Protein AF-A0A2I0EYX1-F1 (afdb_monomer_lite)

Secondary structure (DSSP, 8-state):
------GGGTS-HHHHHH-EEE--TTS--EEE---HHHHHHHHTTT-TT--TTTEEEEEETTTTEEEEEEPPPPS-----------GGG-SBPHHHHHHHHHHHHHHHTTT---EEEEEEETTTTEEEEE---EEE-SS-EEE---HHHHHHHSTTEEEEEEEEE-SSS-SPPPTTHHHH--STT-EEEEEE-TTSSS-EEEEEEEEETTTEEEE--HHHHB--TT-SPPS--GGG-----

Radius of gyration: 21.21 Å; chains: 1; bounding box: 67×41×55 Å

Sequence (241 aa):
MGDSLPVVDFFSPEELAEGLLVKKKDQDPVRQPLTGEMLRARMEKEYPELVKNHTDVVFLKKKNIIVIVMKAKPKGAPNQDRNHFRSSLYPLPFTLLQQFIAIAKEYGKHSLEVHGDIYYMTNTQQYVLDIPSQRVEEYQVEVIETIFDLADRFSDGMKLLEIHSHHTMPPAPSSLDNQSERSPGMCYAIVGHTQKFFPDMTARMFVNEEIGHKSLNLTDLFETPFSELPEYDLHKIEVVK

Foldseek 3Di:
DLDQDDCCVQDPPCCQVFNDFDDDPPDHTDHDHDDQVSSLVSCCVVVVLSDPVQWDWDQPVVVRGIAIDGDQDQQADDFDDFDDADQPCDQDEVVLVVVVLVVLLVQLVVLKKFKWWWWQQPVVRDIDIGRACWDIDNPDIGRPDDVVVVCVVAVRIDTAEIEMEHRQAAFDDDPSNLRRQASANHKYKYFYRSVDPHTHMWIWHQGGPVVRIDTDDSVSHHPDPPPDDPDDDCVPDDDDD

pLDDT: mean 84.91, std 13.45, range [30.39, 98.56]

Structure (mmCIF, N/CA/C/O backbone):
data_AF-A0A2I0EYX1-F1
#
_entry.id   AF-A0A2I0EYX1-F1
#
loop_
_atom_site.group_PDB
_atom_site.id
_atom_site.type_symbol
_atom_site.label_atom_id
_atom_site.label_alt_id
_atom_site.label_comp_id
_atom_site.label_asym_id
_atom_site.label_entity_id
_atom_site.label_seq_id
_atom_site.pdbx_PDB_ins_code
_atom_site.Cartn_x
_atom_site.Cartn_y
_atom_site.Cartn_z
_atom_site.occupancy
_atom_site.B_iso_or_equiv
_atom_site.auth_seq_id
_atom_site.auth_comp_id
_atom_site.auth_asym_id
_atom_site.auth_atom_id
_atom_site.pdbx_PDB_model_num
ATOM 1 N N . MET A 1 1 ? 1.734 -5.588 17.334 1.00 43.59 1 MET A N 1
ATOM 2 C CA . MET A 1 1 ? 1.427 -6.314 16.084 1.00 43.59 1 MET A CA 1
ATOM 3 C C . MET A 1 1 ? 0.019 -5.908 15.630 1.00 43.59 1 MET A C 1
ATOM 5 O O . MET A 1 1 ? -0.520 -4.957 16.180 1.00 43.59 1 MET A O 1
ATOM 9 N N . GLY A 1 2 ? -0.584 -6.568 14.635 1.00 47.66 2 GLY A N 1
ATOM 10 C CA . GLY A 1 2 ? -2.047 -6.555 14.455 1.00 47.66 2 GLY A CA 1
ATOM 11 C C . GLY A 1 2 ? -2.702 -7.448 15.513 1.00 47.66 2 GLY A C 1
ATOM 12 O O . GLY A 1 2 ? -3.106 -8.575 15.225 1.00 47.66 2 GLY A O 1
ATOM 13 N N . ASP A 1 3 ? -2.662 -6.984 16.759 1.00 58.09 3 ASP A N 1
ATOM 14 C CA . ASP A 1 3 ? -3.064 -7.745 17.937 1.00 58.09 3 ASP A CA 1
ATOM 15 C C . ASP A 1 3 ? -4.591 -7.811 18.065 1.00 58.09 3 ASP A C 1
ATOM 17 O O . ASP A 1 3 ? -5.298 -6.835 17.812 1.00 58.09 3 ASP A O 1
ATOM 21 N N . SER A 1 4 ? -5.108 -8.955 18.521 1.00 68.19 4 SER A N 1
ATOM 22 C CA . SER A 1 4 ? -6.510 -9.090 18.932 1.00 68.19 4 SER A CA 1
ATOM 23 C C . SER A 1 4 ? -6.715 -8.396 20.282 1.00 68.19 4 SER A C 1
ATOM 25 O O . SER A 1 4 ? -6.781 -9.051 21.325 1.00 68.19 4 SER A O 1
ATOM 27 N N . LEU A 1 5 ? -6.797 -7.067 20.263 1.00 81.12 5 LEU A N 1
ATOM 28 C CA . LEU A 1 5 ? -6.963 -6.253 21.464 1.00 81.12 5 LEU A CA 1
ATOM 29 C C . LEU A 1 5 ? -8.392 -6.390 22.019 1.00 81.12 5 LEU A C 1
ATOM 31 O O . LEU A 1 5 ? -9.362 -6.148 21.291 1.00 81.12 5 LEU A O 1
ATOM 35 N N . PRO A 1 6 ? -8.568 -6.775 23.295 1.00 85.00 6 PRO A N 1
ATOM 36 C CA . PRO A 1 6 ? -9.883 -6.821 23.906 1.00 85.00 6 PRO A CA 1
ATOM 37 C C . PRO A 1 6 ? -10.429 -5.398 24.084 1.00 85.00 6 PRO A C 1
ATOM 39 O O . PRO A 1 6 ? -9.738 -4.490 24.533 1.00 85.00 6 PRO A O 1
ATOM 42 N N . VAL A 1 7 ? -11.715 -5.195 23.784 1.00 84.19 7 VAL A N 1
ATOM 43 C CA . VAL A 1 7 ? -12.354 -3.860 23.820 1.00 84.19 7 VAL A CA 1
ATOM 44 C C . VAL A 1 7 ? -12.278 -3.200 25.212 1.00 84.19 7 VAL A C 1
ATOM 46 O O . VAL A 1 7 ? -12.344 -1.975 25.310 1.00 84.19 7 VAL A O 1
ATOM 49 N N . VAL A 1 8 ? -12.084 -3.988 26.278 1.00 86.44 8 VAL A N 1
ATOM 50 C CA . VAL A 1 8 ? -11.892 -3.489 27.652 1.00 86.44 8 VAL A CA 1
ATOM 51 C C . VAL A 1 8 ? -10.583 -2.724 27.875 1.00 86.44 8 VAL A C 1
ATOM 53 O O . VAL A 1 8 ? -10.528 -1.908 28.790 1.00 86.44 8 VAL A O 1
ATOM 56 N N . ASP A 1 9 ? -9.569 -2.904 27.023 1.00 88.00 9 ASP A N 1
ATOM 57 C CA . ASP A 1 9 ? -8.350 -2.080 27.061 1.00 88.00 9 ASP A CA 1
ATOM 58 C C . ASP A 1 9 ? -8.664 -0.629 26.658 1.00 88.00 9 ASP A C 1
ATOM 60 O O . ASP A 1 9 ? -8.026 0.318 27.116 1.00 88.00 9 ASP A O 1
ATOM 64 N N . PHE A 1 10 ? -9.711 -0.445 25.843 1.00 87.81 10 PHE A N 1
ATOM 65 C CA . PHE A 1 10 ? -10.159 0.858 25.366 1.00 87.81 10 PHE A CA 1
ATOM 66 C C . PHE A 1 10 ? -11.383 1.409 26.095 1.00 87.81 10 PHE A C 1
ATOM 68 O O . PHE A 1 10 ? -11.610 2.610 25.980 1.00 87.81 10 PHE A O 1
ATOM 75 N N . PHE A 1 11 ? -12.178 0.613 26.820 1.00 89.81 11 PHE A N 1
ATOM 76 C CA . PHE A 1 11 ? -13.398 1.063 27.514 1.00 89.81 11 PHE A CA 1
ATOM 77 C C . PHE A 1 11 ? -13.628 0.331 28.838 1.00 89.81 11 PHE A C 1
ATOM 79 O O . PHE A 1 11 ? -13.497 -0.888 28.905 1.00 89.81 11 PHE A O 1
ATOM 86 N N . SER A 1 12 ? -14.060 1.045 29.881 1.00 89.00 12 SER A N 1
ATOM 87 C CA . SER A 1 12 ? -14.412 0.387 31.145 1.00 89.00 12 SER A CA 1
ATOM 88 C C . SER A 1 12 ? -15.660 -0.505 30.996 1.00 89.00 12 SER A C 1
ATOM 90 O O . SER A 1 12 ? -16.499 -0.264 30.119 1.00 89.00 12 SER A O 1
ATOM 92 N N . PRO A 1 13 ? -15.852 -1.511 31.871 1.00 88.00 13 PRO A N 1
ATOM 93 C CA . PRO A 1 13 ? -17.083 -2.297 31.900 1.00 88.00 13 PRO A CA 1
ATOM 94 C C . PRO A 1 13 ? -18.354 -1.445 32.062 1.00 88.00 13 PRO A C 1
ATOM 96 O O . PRO A 1 13 ? -19.370 -1.765 31.447 1.00 88.00 13 PRO A O 1
ATOM 99 N N . GLU A 1 14 ? -18.313 -0.336 32.817 1.00 86.94 14 GLU A N 1
ATOM 100 C CA . GLU A 1 14 ? -19.457 0.583 32.920 1.00 86.94 14 GLU A CA 1
ATOM 101 C C . GLU A 1 14 ? -19.682 1.383 31.627 1.00 86.94 14 GLU A C 1
ATOM 103 O O . GLU A 1 14 ? -20.826 1.617 31.242 1.00 86.94 14 GLU A O 1
ATOM 108 N N . GLU A 1 15 ? -18.619 1.795 30.926 1.00 88.31 15 GLU A N 1
ATOM 109 C CA . GLU A 1 15 ? -18.735 2.455 29.616 1.00 88.31 15 GLU A CA 1
ATOM 110 C C . GLU A 1 15 ? -19.324 1.512 28.555 1.00 88.31 15 GLU A C 1
ATOM 112 O O . GLU A 1 15 ? -20.100 1.956 27.708 1.00 88.31 15 GLU A O 1
ATOM 117 N N . LEU A 1 16 ? -18.997 0.217 28.622 1.00 85.75 16 LEU A N 1
ATOM 118 C CA . LEU A 1 16 ? -19.535 -0.827 27.743 1.00 85.75 16 LEU A CA 1
ATOM 119 C C . LEU A 1 16 ? -21.003 -1.162 28.044 1.00 85.75 16 LEU A C 1
ATOM 121 O O . LEU A 1 16 ? -21.768 -1.408 27.112 1.00 85.75 16 LEU A O 1
ATOM 125 N N . ALA A 1 17 ? -21.403 -1.162 29.319 1.00 85.50 17 ALA A N 1
ATOM 126 C CA . ALA A 1 17 ? -22.769 -1.476 29.737 1.00 85.50 17 ALA A CA 1
ATOM 127 C C . ALA A 1 17 ? -23.740 -0.288 29.609 1.00 85.50 17 ALA A C 1
ATOM 129 O O . ALA A 1 17 ? -24.880 -0.466 29.183 1.00 85.50 17 ALA A O 1
ATOM 130 N N . GLU A 1 18 ? -23.307 0.921 29.979 1.00 87.19 18 GLU A N 1
ATOM 131 C CA . GLU A 1 18 ? -24.181 2.098 30.101 1.00 87.19 18 GLU A CA 1
ATOM 132 C C . GLU A 1 18 ? -23.920 3.175 29.031 1.00 87.19 18 GLU A C 1
ATOM 134 O O . GLU A 1 18 ? -24.713 4.107 28.879 1.00 87.19 18 GLU A O 1
ATOM 139 N N . GLY A 1 19 ? -22.824 3.069 28.274 1.00 85.25 19 GLY A N 1
ATOM 140 C CA . GLY A 1 19 ? -22.393 4.079 27.309 1.00 85.25 19 GLY A CA 1
ATOM 141 C C . GLY A 1 19 ? -21.514 5.178 27.918 1.00 85.25 19 GLY A C 1
ATOM 142 O O . GLY A 1 19 ? -21.471 5.400 29.134 1.00 85.25 19 GLY A O 1
ATOM 143 N N . LEU A 1 20 ? -20.802 5.898 27.048 1.00 87.31 20 LEU A N 1
ATOM 144 C CA . LEU A 1 20 ? -19.816 6.904 27.438 1.00 87.31 20 LEU A CA 1
ATOM 145 C C . LEU A 1 20 ? -20.480 8.156 28.015 1.00 87.31 20 LEU A C 1
ATOM 147 O O . LEU A 1 20 ? -21.387 8.724 27.408 1.00 87.31 20 LEU A O 1
ATOM 151 N N . LEU A 1 21 ? -19.967 8.649 29.142 1.00 85.69 21 LEU A N 1
ATOM 152 C CA . LEU A 1 21 ? -20.392 9.918 29.724 1.00 85.69 21 LEU A CA 1
ATOM 153 C C . LEU A 1 21 ? -19.784 11.099 28.942 1.00 85.69 21 LEU A C 1
ATOM 155 O O . LEU A 1 21 ? -18.599 11.404 29.077 1.00 85.69 21 LEU A O 1
ATOM 159 N N . VAL A 1 22 ? -20.586 11.784 28.124 1.00 82.75 22 VAL A N 1
ATOM 160 C CA . VAL A 1 22 ? -20.130 12.915 27.301 1.00 82.75 22 VAL A CA 1
ATOM 161 C C . VAL A 1 22 ? -20.559 14.234 27.936 1.00 82.75 22 VAL A C 1
ATOM 163 O O . VAL A 1 22 ? -21.749 14.517 28.084 1.00 82.75 22 VAL A O 1
ATOM 166 N N . LYS A 1 23 ? -19.579 15.076 28.275 1.00 80.94 23 LYS A N 1
ATOM 167 C CA . LYS A 1 23 ? -19.805 16.409 28.843 1.00 80.94 23 LYS A CA 1
ATOM 168 C C . LYS A 1 23 ? -19.726 17.469 27.742 1.00 80.94 23 LYS A C 1
ATOM 170 O O . LYS A 1 23 ? -18.655 17.711 27.188 1.00 80.94 23 LYS A O 1
ATOM 175 N N . LYS A 1 24 ? -20.858 18.092 27.411 1.00 77.50 24 LYS A N 1
ATOM 176 C CA . LYS A 1 24 ? -20.905 19.276 26.536 1.00 77.50 24 LYS A CA 1
ATOM 177 C C . LYS A 1 24 ? -20.699 20.539 27.376 1.00 77.50 24 LYS A C 1
ATOM 179 O O . LYS A 1 24 ? -20.915 20.516 28.587 1.00 77.50 24 LYS A O 1
ATOM 184 N N . LYS A 1 25 ? -20.270 21.641 26.749 1.00 66.12 25 LYS A N 1
ATOM 185 C CA . LYS A 1 25 ? -20.263 22.950 27.422 1.00 66.12 25 LYS A CA 1
ATOM 186 C C . LYS A 1 25 ? -21.683 23.283 27.884 1.00 66.12 25 LYS A C 1
ATOM 188 O O . LYS A 1 25 ? -22.630 23.093 27.124 1.00 66.12 25 LYS A O 1
ATOM 193 N N . ASP A 1 26 ? -21.782 23.746 29.126 1.00 73.19 26 ASP A N 1
ATOM 194 C CA . ASP A 1 26 ? -22.996 24.292 29.740 1.00 73.19 26 ASP A CA 1
ATOM 195 C C . ASP A 1 26 ? -24.203 23.327 29.781 1.00 73.19 26 ASP A C 1
ATOM 197 O O . ASP A 1 26 ? -25.356 23.753 29.803 1.00 73.19 26 ASP A O 1
ATOM 201 N N . GLN A 1 27 ? -23.939 22.013 29.813 1.00 76.56 27 GLN A N 1
ATOM 202 C CA . GLN A 1 27 ? -24.942 20.957 29.999 1.00 76.56 27 GLN A CA 1
ATOM 203 C C . GLN A 1 27 ? -24.438 19.895 30.984 1.00 76.56 27 GLN A C 1
ATOM 205 O O . GLN A 1 27 ? -23.232 19.636 31.074 1.00 76.56 27 GLN A O 1
ATOM 210 N N . ASP A 1 28 ? -25.367 19.250 31.691 1.00 81.31 28 ASP A N 1
ATOM 211 C CA . ASP A 1 28 ? -25.052 18.089 32.522 1.00 81.31 28 ASP A CA 1
ATOM 212 C C . ASP A 1 28 ? -24.484 16.931 31.678 1.00 81.31 28 ASP A C 1
ATOM 214 O O . ASP A 1 28 ? -24.773 16.830 30.480 1.00 81.31 28 ASP A O 1
ATOM 218 N N . PRO A 1 29 ? -23.647 16.049 32.257 1.00 81.69 29 PRO A N 1
ATOM 219 C CA . PRO A 1 29 ? -23.055 14.943 31.514 1.00 81.69 29 PRO A CA 1
ATOM 220 C C . PRO A 1 29 ? -24.129 13.946 31.060 1.00 81.69 29 PRO A C 1
ATOM 222 O O . PRO A 1 29 ? -24.862 13.400 31.881 1.00 81.69 29 PRO A O 1
ATOM 225 N N . VAL A 1 30 ? -24.195 13.665 29.757 1.00 86.56 30 VAL A N 1
ATOM 226 C CA . VAL A 1 30 ? -25.178 12.734 29.180 1.00 86.56 30 VAL A CA 1
ATOM 227 C C . VAL A 1 30 ? -24.467 11.465 28.721 1.00 86.56 30 VAL A C 1
ATOM 229 O O . VAL A 1 30 ? -23.474 11.541 27.994 1.00 86.56 30 VAL A O 1
ATOM 232 N N . ARG A 1 31 ? -24.981 10.292 29.113 1.00 85.50 31 ARG A N 1
ATOM 233 C CA . ARG A 1 31 ? -24.509 9.009 28.575 1.00 85.50 31 ARG A CA 1
ATOM 234 C C . ARG A 1 31 ? -24.923 8.858 27.111 1.00 85.50 31 ARG A C 1
ATOM 236 O O . ARG A 1 31 ? -26.082 9.078 26.764 1.00 85.50 31 ARG A O 1
ATOM 243 N N . GLN A 1 32 ? -23.979 8.482 26.256 1.00 87.56 32 GLN A N 1
ATOM 244 C CA . GLN A 1 32 ? -24.197 8.224 24.833 1.00 87.56 32 GLN A CA 1
ATOM 245 C C . GLN A 1 32 ? -23.787 6.783 24.496 1.00 87.56 32 GLN A C 1
ATOM 247 O O . GLN A 1 32 ? -22.756 6.328 24.998 1.00 87.56 32 GLN A O 1
ATOM 252 N N . PRO A 1 33 ? -24.543 6.062 23.645 1.00 87.19 33 PRO A N 1
ATOM 253 C CA . PRO A 1 33 ? -24.139 4.740 23.174 1.00 87.19 33 PRO A CA 1
ATOM 254 C C . PRO A 1 33 ? -22.742 4.769 22.552 1.00 87.19 33 PRO A C 1
ATOM 256 O O . PRO A 1 33 ? -22.385 5.730 21.868 1.00 87.19 33 PRO A O 1
ATOM 259 N N . LEU A 1 34 ? -21.959 3.710 22.764 1.00 86.81 34 LEU A N 1
ATOM 260 C CA . LEU A 1 34 ? -20.657 3.579 22.117 1.00 86.81 34 LEU A CA 1
ATOM 261 C C . LEU A 1 34 ? -20.819 3.462 20.596 1.00 86.81 34 LEU A C 1
ATOM 263 O O . LEU A 1 34 ? -21.708 2.776 20.093 1.00 86.81 34 LEU A O 1
ATOM 267 N N . THR A 1 35 ? -19.930 4.128 19.863 1.00 88.00 35 THR A N 1
ATOM 268 C CA . THR A 1 35 ? -19.880 4.108 18.396 1.00 88.00 35 THR A CA 1
ATOM 269 C C . THR A 1 35 ? -18.474 3.754 17.921 1.00 88.00 35 THR A C 1
ATOM 271 O O . THR A 1 35 ? -17.500 3.955 18.648 1.00 88.00 35 THR A O 1
ATOM 274 N N . GLY A 1 36 ? -18.350 3.267 16.682 1.00 86.00 36 GLY A N 1
ATOM 275 C CA . GLY A 1 36 ? -17.047 2.931 16.098 1.00 86.00 36 GLY A CA 1
ATOM 276 C C . GLY A 1 36 ? -16.066 4.111 16.089 1.00 86.00 36 GLY A C 1
ATOM 277 O O . GLY A 1 36 ? -14.900 3.940 16.424 1.00 86.00 36 GLY A O 1
ATOM 278 N N . GLU A 1 37 ? -16.551 5.329 15.832 1.00 87.12 37 GLU A N 1
ATOM 279 C CA . GLU A 1 37 ? -15.739 6.554 15.886 1.00 87.12 37 GLU A CA 1
ATOM 280 C C . GLU A 1 37 ? -15.157 6.822 17.285 1.00 87.12 37 GLU A C 1
ATOM 282 O O . GLU A 1 37 ? -14.042 7.324 17.402 1.00 87.12 37 GLU A O 1
ATOM 287 N N . MET A 1 38 ? -15.877 6.467 18.355 1.00 89.38 38 MET A N 1
ATOM 288 C CA . MET A 1 38 ? -15.394 6.639 19.731 1.00 89.38 38 MET A CA 1
ATOM 289 C C . MET A 1 38 ? -14.289 5.633 20.072 1.00 89.38 38 MET A C 1
ATOM 291 O O . MET A 1 38 ? -13.364 5.989 20.798 1.00 89.38 38 MET A O 1
ATOM 295 N N . LEU A 1 39 ? -14.361 4.407 19.536 1.00 89.25 39 LEU A N 1
ATOM 296 C CA . LEU A 1 39 ? -13.277 3.425 19.635 1.00 89.25 39 LEU A CA 1
ATOM 297 C C . LEU A 1 39 ? -12.056 3.901 18.840 1.00 89.25 39 LEU A C 1
ATOM 299 O O . LEU A 1 39 ? -10.976 4.030 19.410 1.00 89.25 39 LEU A O 1
ATOM 303 N N . ARG A 1 40 ? -12.243 4.253 17.561 1.00 89.81 40 ARG A N 1
ATOM 304 C CA . ARG A 1 40 ? -11.183 4.763 16.679 1.00 89.81 40 ARG A CA 1
ATOM 305 C C . ARG A 1 40 ? -10.443 5.951 17.305 1.00 89.81 40 ARG A C 1
ATOM 307 O O . ARG A 1 40 ? -9.222 5.937 17.365 1.00 89.81 40 ARG A O 1
ATOM 314 N N . ALA A 1 41 ? -11.167 6.930 17.853 1.00 87.69 41 ALA A N 1
ATOM 315 C CA . ALA A 1 41 ? -10.582 8.100 18.515 1.00 87.69 41 ALA A CA 1
ATOM 316 C C . ALA A 1 41 ? -9.863 7.792 19.849 1.00 87.69 41 ALA A C 1
ATOM 318 O O . ALA A 1 41 ? -9.072 8.611 20.322 1.00 87.69 41 ALA A O 1
ATOM 319 N N . ARG A 1 42 ? -10.125 6.640 20.489 1.00 88.50 42 ARG A N 1
ATOM 320 C CA . ARG A 1 42 ? -9.288 6.143 21.597 1.00 88.50 42 ARG A CA 1
ATOM 321 C C . ARG A 1 42 ? -8.029 5.464 21.058 1.00 88.50 42 ARG A C 1
ATOM 323 O O . ARG A 1 42 ? -6.945 5.813 21.514 1.00 88.50 42 ARG A O 1
ATOM 330 N N . MET A 1 43 ? -8.169 4.591 20.058 1.00 86.62 43 MET A N 1
ATOM 331 C CA . MET A 1 43 ? -7.050 3.874 19.433 1.00 86.62 43 MET A CA 1
ATOM 332 C C . MET A 1 43 ? -6.039 4.812 18.756 1.00 86.62 43 MET A C 1
ATOM 334 O O . MET A 1 43 ? -4.844 4.584 18.881 1.00 86.62 43 MET A O 1
ATOM 338 N N . GLU A 1 44 ? -6.480 5.904 18.122 1.00 84.38 44 GLU A N 1
ATOM 339 C CA . GLU A 1 44 ? -5.640 6.909 17.434 1.00 84.38 44 GLU A CA 1
ATOM 340 C C . GLU A 1 44 ? -4.503 7.486 18.306 1.00 84.38 44 GLU A C 1
ATOM 342 O O . GLU A 1 44 ? -3.479 7.923 17.789 1.00 84.38 44 GLU A O 1
ATOM 347 N N . LYS A 1 45 ? -4.639 7.443 19.639 1.00 80.94 45 LYS A N 1
ATOM 348 C CA . LYS A 1 45 ? -3.592 7.872 20.585 1.00 80.94 45 LYS A CA 1
ATOM 349 C C . LYS A 1 45 ? -2.367 6.951 20.610 1.00 80.94 45 LYS A C 1
ATOM 351 O O . LYS A 1 45 ? -1.274 7.410 20.928 1.00 80.94 45 LYS A O 1
ATOM 356 N N . GLU A 1 46 ? -2.570 5.669 20.321 1.00 78.75 46 GLU A N 1
ATOM 357 C CA . GLU A 1 46 ? -1.556 4.604 20.335 1.00 78.75 46 GLU A CA 1
ATOM 358 C C . GLU A 1 46 ? -1.232 4.103 18.916 1.00 78.75 46 GLU A C 1
ATOM 360 O O . GLU A 1 46 ? -0.116 3.657 18.651 1.00 78.75 46 GLU A O 1
ATOM 365 N N . TYR A 1 47 ? -2.197 4.239 18.001 1.00 79.94 47 TYR A N 1
ATOM 366 C CA . TYR A 1 47 ? -2.181 3.804 16.603 1.00 79.94 47 TYR A CA 1
ATOM 367 C C . TYR A 1 47 ? -2.514 5.003 15.697 1.00 79.94 47 TYR A C 1
ATOM 369 O O . TYR A 1 47 ? -3.647 5.140 15.226 1.00 79.94 47 TYR A O 1
ATOM 377 N N . PRO A 1 48 ? -1.564 5.927 15.486 1.00 71.50 48 PRO A N 1
ATOM 378 C CA . PRO A 1 48 ? -1.813 7.226 14.856 1.00 71.50 48 PRO A CA 1
ATOM 379 C C . PRO A 1 48 ? -2.126 7.128 13.362 1.00 71.50 48 PRO A C 1
ATOM 381 O O . PRO A 1 48 ? -2.645 8.070 12.774 1.00 71.50 48 PRO A O 1
ATOM 384 N N . GLU A 1 49 ? -1.839 5.982 12.744 1.00 71.12 49 GLU A N 1
ATOM 385 C CA . GLU A 1 49 ? -2.294 5.656 11.397 1.00 71.12 49 GLU A CA 1
ATOM 386 C C . GLU A 1 49 ? -3.832 5.609 11.285 1.00 71.12 49 GLU A C 1
ATOM 388 O O . GLU A 1 49 ? -4.372 5.805 10.197 1.00 71.12 49 GLU A O 1
ATOM 393 N N . LEU A 1 50 ? -4.552 5.417 12.402 1.00 81.31 50 LEU A N 1
ATOM 394 C CA . LEU A 1 50 ? -6.006 5.221 12.451 1.00 81.31 50 LEU A CA 1
ATOM 395 C C . LEU A 1 50 ? -6.822 6.525 12.373 1.00 81.31 50 LEU A C 1
ATOM 397 O O . LEU A 1 50 ? -7.847 6.690 13.049 1.00 81.31 50 LEU A O 1
ATOM 401 N N . VAL A 1 51 ? -6.384 7.467 11.536 1.00 80.38 51 VAL A N 1
ATOM 402 C CA . VAL A 1 51 ? -7.020 8.782 11.384 1.00 80.38 51 VAL A CA 1
ATOM 403 C C . VAL A 1 51 ? -8.452 8.681 10.858 1.00 80.38 51 VAL A C 1
ATOM 405 O O . VAL A 1 51 ? -8.770 7.886 9.966 1.00 80.38 51 VAL A O 1
ATOM 408 N N . LYS A 1 52 ? -9.322 9.554 11.376 1.00 79.81 52 LYS A N 1
ATOM 409 C CA . LYS A 1 52 ? -10.776 9.576 11.122 1.00 79.81 52 LYS A CA 1
ATOM 410 C C . LYS A 1 52 ? -11.188 9.435 9.661 1.00 79.81 52 LYS A C 1
ATOM 412 O O . LYS A 1 52 ? -12.151 8.748 9.346 1.00 79.81 52 LYS A O 1
ATOM 417 N N . ASN A 1 53 ? -10.482 10.125 8.773 1.00 77.19 53 ASN A N 1
ATOM 418 C CA . ASN A 1 53 ? -10.864 10.214 7.369 1.00 77.19 53 ASN A CA 1
ATOM 419 C C . ASN A 1 53 ? -10.396 9.011 6.531 1.00 77.19 53 ASN A C 1
ATOM 421 O O . ASN A 1 53 ? -10.861 8.866 5.402 1.00 77.19 53 ASN A O 1
ATOM 425 N N . HIS A 1 54 ? -9.486 8.182 7.052 1.00 75.38 54 HIS A N 1
ATOM 426 C CA . HIS A 1 54 ? -8.892 7.039 6.345 1.00 75.38 54 HIS A CA 1
ATOM 427 C C . HIS A 1 54 ? -9.222 5.699 7.017 1.00 75.38 54 HIS A C 1
ATOM 429 O O . HIS A 1 54 ? -8.819 4.655 6.518 1.00 75.38 54 HIS A O 1
ATOM 435 N N . THR A 1 55 ? -9.979 5.708 8.117 1.00 82.06 55 THR A N 1
ATOM 436 C CA . THR A 1 55 ? -10.215 4.524 8.951 1.00 82.06 55 THR A CA 1
ATOM 437 C C . THR A 1 55 ? -11.695 4.323 9.222 1.00 82.06 55 THR A C 1
ATOM 439 O O . THR A 1 55 ? -12.336 5.179 9.831 1.00 82.06 55 THR A O 1
ATOM 442 N N . ASP A 1 56 ? -12.211 3.156 8.845 1.00 82.94 56 ASP A N 1
ATOM 443 C CA . ASP A 1 56 ? -13.543 2.696 9.232 1.00 82.94 56 ASP A CA 1
ATOM 444 C C . ASP A 1 56 ? -13.476 1.635 10.329 1.00 82.94 56 ASP A C 1
ATOM 446 O O . ASP A 1 56 ? -12.503 0.893 10.468 1.00 82.94 56 ASP A O 1
ATOM 450 N N . VAL A 1 57 ? -14.569 1.538 11.084 1.00 86.38 57 VAL A N 1
ATOM 451 C CA . VAL A 1 57 ? -14.745 0.562 12.159 1.00 86.38 57 VAL A CA 1
ATOM 452 C C . VAL A 1 57 ? -15.949 -0.311 11.833 1.00 86.38 57 VAL A C 1
ATOM 454 O O . VAL A 1 57 ? -17.095 0.136 11.911 1.00 86.38 57 VAL A O 1
ATOM 457 N N . VAL A 1 58 ? -15.692 -1.563 11.460 1.00 86.12 58 VAL A N 1
ATOM 458 C CA . VAL A 1 58 ? -16.709 -2.527 11.026 1.00 86.12 58 VAL A CA 1
ATOM 459 C C . VAL A 1 58 ? -16.973 -3.539 12.134 1.00 86.12 58 VAL A C 1
ATOM 461 O O . VAL A 1 58 ? -16.085 -4.289 12.526 1.00 86.12 58 VAL A O 1
ATOM 464 N N . PHE A 1 59 ? -18.215 -3.619 12.618 1.00 85.88 59 PHE A N 1
ATOM 465 C CA . PHE A 1 59 ? -18.609 -4.667 13.563 1.00 85.88 59 PHE A CA 1
ATOM 466 C C . PHE A 1 59 ? -19.134 -5.906 12.828 1.00 85.88 59 PHE A C 1
ATOM 468 O O . PHE A 1 59 ? -20.286 -5.950 12.379 1.00 85.88 59 PHE A O 1
ATOM 475 N N . LEU A 1 60 ? -18.302 -6.946 12.738 1.00 83.81 60 LEU A N 1
ATOM 476 C CA . LEU A 1 60 ? -18.653 -8.231 12.136 1.00 83.81 60 LEU A CA 1
ATOM 477 C C . LEU A 1 60 ? -19.462 -9.075 13.132 1.00 83.81 60 LEU A C 1
ATOM 479 O O . LEU A 1 60 ? -18.965 -10.042 13.707 1.00 83.81 60 LEU A O 1
ATOM 483 N N . LYS A 1 61 ? -20.746 -8.726 13.307 1.00 82.19 61 LYS A N 1
ATOM 484 C CA . LYS A 1 61 ? -21.691 -9.346 14.266 1.00 82.19 61 LYS A CA 1
ATOM 485 C C . LYS A 1 61 ? -21.624 -10.878 14.344 1.00 82.19 61 LYS A C 1
ATOM 487 O O . LYS A 1 61 ? -21.694 -11.425 15.434 1.00 82.19 61 LYS A O 1
ATOM 492 N N . LYS A 1 62 ? -21.480 -11.568 13.203 1.00 82.31 62 LYS A N 1
ATOM 493 C CA . LYS A 1 62 ? -21.395 -13.044 13.133 1.00 82.31 62 LYS A CA 1
ATOM 494 C C . LYS A 1 62 ? -20.136 -13.616 13.796 1.00 82.31 62 LYS A C 1
ATOM 496 O O . LYS A 1 62 ? -20.191 -14.711 14.338 1.00 82.31 62 LYS A O 1
ATOM 501 N N . LYS A 1 63 ? -19.020 -12.886 13.716 1.00 80.50 63 LYS A N 1
ATOM 502 C CA . LYS A 1 63 ? -17.718 -13.226 14.310 1.00 80.50 63 LYS A CA 1
ATOM 503 C C . LYS A 1 63 ? -17.556 -12.625 15.722 1.00 80.50 63 LYS A C 1
ATOM 505 O O . LYS A 1 63 ? -16.640 -13.004 16.435 1.00 80.50 63 LYS A O 1
ATOM 510 N N . ASN A 1 64 ? -18.443 -11.705 16.125 1.00 84.75 64 ASN A N 1
ATOM 511 C CA . ASN A 1 64 ? -18.369 -10.901 17.354 1.00 84.75 64 ASN A CA 1
ATOM 512 C C . ASN A 1 64 ? -17.039 -10.131 17.518 1.00 84.75 64 ASN A C 1
ATOM 514 O O . ASN A 1 64 ? -16.550 -9.945 18.629 1.00 84.75 64 ASN A O 1
ATOM 518 N N . ILE A 1 65 ? -16.471 -9.666 16.401 1.00 85.25 65 ILE A N 1
ATOM 519 C CA . ILE A 1 65 ? -15.241 -8.864 16.364 1.00 85.25 65 ILE A CA 1
ATOM 520 C C . ILE A 1 65 ? -15.504 -7.494 15.746 1.00 85.25 65 ILE A C 1
ATOM 522 O O . ILE A 1 65 ? -16.378 -7.335 14.887 1.00 85.25 65 ILE A O 1
ATOM 526 N N . ILE A 1 66 ? -14.721 -6.511 16.177 1.00 84.56 66 ILE A N 1
ATOM 527 C CA . ILE A 1 66 ? -14.643 -5.196 15.552 1.00 84.56 66 ILE A CA 1
ATOM 528 C C . ILE A 1 66 ? -13.352 -5.165 14.736 1.00 84.56 66 ILE A C 1
ATOM 530 O O . ILE A 1 66 ? -12.277 -5.368 15.288 1.00 84.56 66 ILE A O 1
ATOM 534 N N . VAL A 1 67 ? -13.471 -4.917 13.435 1.00 84.38 67 VAL A N 1
ATOM 535 C CA . VAL A 1 67 ? -12.342 -4.790 12.510 1.00 84.38 67 VAL A CA 1
ATOM 536 C C . VAL A 1 67 ? -12.113 -3.315 12.219 1.00 84.38 67 VAL A C 1
ATOM 538 O O . VAL A 1 67 ? -13.056 -2.579 11.914 1.00 84.38 67 VAL A O 1
ATOM 541 N N . ILE A 1 68 ? -10.856 -2.893 12.301 1.00 83.19 68 ILE A N 1
ATOM 542 C CA . ILE A 1 68 ? -10.419 -1.563 11.895 1.00 83.19 68 ILE A CA 1
ATOM 543 C C . ILE A 1 68 ? -9.886 -1.661 10.465 1.00 83.19 68 ILE A C 1
ATOM 545 O O . ILE A 1 68 ? -8.882 -2.326 10.227 1.00 83.19 68 ILE A O 1
ATOM 549 N N . VAL A 1 69 ? -10.558 -1.016 9.511 1.00 80.50 69 VAL A N 1
ATOM 550 C CA . VAL A 1 69 ? -10.170 -1.047 8.094 1.00 80.50 69 VAL A CA 1
ATOM 551 C C . VAL A 1 69 ? -9.600 0.304 7.693 1.00 80.50 69 VAL A C 1
ATOM 553 O O . VAL A 1 69 ? -10.323 1.302 7.652 1.00 80.50 69 VAL A O 1
ATOM 556 N N . MET A 1 70 ? -8.313 0.326 7.347 1.00 75.00 70 MET A N 1
ATOM 557 C CA . MET A 1 70 ? -7.711 1.459 6.644 1.00 75.00 70 MET A CA 1
ATOM 558 C C . MET A 1 70 ? -8.151 1.435 5.176 1.00 75.00 70 MET A C 1
ATOM 560 O O . MET A 1 70 ? -7.858 0.493 4.439 1.00 75.00 70 MET A O 1
ATOM 564 N N . LYS A 1 71 ? -8.874 2.475 4.765 1.00 70.81 71 LYS A N 1
ATOM 565 C CA . LYS A 1 71 ? -9.338 2.691 3.395 1.00 70.81 71 LYS A CA 1
ATOM 566 C C . LYS A 1 71 ? -8.232 3.307 2.548 1.00 70.81 71 LYS A C 1
ATOM 568 O O . LYS A 1 71 ? -7.745 4.388 2.883 1.00 70.81 71 LYS A O 1
ATOM 573 N N . ALA A 1 72 ? -7.995 2.725 1.374 1.00 61.75 72 ALA A N 1
ATOM 574 C CA . ALA A 1 72 ? -7.507 3.515 0.251 1.00 61.75 72 ALA A CA 1
ATOM 575 C C . ALA A 1 72 ? -8.548 4.610 -0.040 1.00 61.75 72 ALA A C 1
ATOM 577 O O . ALA A 1 72 ? -9.734 4.329 -0.239 1.00 61.75 72 ALA A O 1
ATOM 578 N N . LYS A 1 73 ? -8.130 5.874 0.006 1.00 62.00 73 LYS A N 1
ATOM 579 C CA . LYS A 1 73 ? -9.013 7.008 -0.289 1.00 62.00 73 LYS A CA 1
ATOM 580 C C . LYS A 1 73 ? -9.022 7.300 -1.793 1.00 62.00 73 LYS A C 1
ATOM 582 O O . LYS A 1 73 ? -7.949 7.280 -2.397 1.00 62.00 73 LYS A O 1
ATOM 587 N N . PRO A 1 74 ? -10.160 7.740 -2.370 1.00 50.72 74 PRO A N 1
ATOM 588 C CA . PRO A 1 74 ? -10.130 8.569 -3.568 1.00 50.72 74 PRO A CA 1
ATOM 589 C C . PRO A 1 74 ? -9.191 9.739 -3.300 1.00 50.72 74 PRO A C 1
ATOM 591 O O . PRO A 1 74 ? -9.282 10.408 -2.264 1.00 50.72 74 PRO A O 1
ATOM 594 N N . LYS A 1 75 ? -8.229 9.915 -4.192 1.00 53.28 75 LYS A N 1
ATOM 595 C CA . LYS A 1 75 ? -7.008 10.639 -3.885 1.00 53.28 75 LYS A CA 1
ATOM 596 C C . LYS A 1 75 ? -7.314 12.155 -3.706 1.00 53.28 75 LYS A C 1
ATOM 598 O O . LYS A 1 75 ? -7.697 12.832 -4.652 1.00 53.28 75 LYS A O 1
ATOM 603 N N . GLY A 1 76 ? -7.294 12.670 -2.458 1.00 37.72 76 GLY A N 1
ATOM 604 C CA . GLY A 1 76 ? -7.930 13.957 -2.075 1.00 37.72 76 GLY A CA 1
ATOM 605 C C . GLY A 1 76 ? -7.872 14.343 -0.569 1.00 37.72 76 GLY A C 1
ATOM 606 O O . GLY A 1 76 ? -8.069 13.502 0.311 1.00 37.72 76 GLY A O 1
ATOM 607 N N . ALA A 1 77 ? -7.635 15.632 -0.266 1.00 37.91 77 ALA A N 1
ATOM 608 C CA . ALA A 1 77 ? -7.295 16.188 1.068 1.00 37.91 77 ALA A CA 1
ATOM 609 C C . ALA A 1 77 ? -8.507 16.422 2.022 1.00 37.91 77 ALA A C 1
ATOM 611 O O . ALA A 1 77 ? -9.644 16.375 1.544 1.00 37.91 77 ALA A O 1
ATOM 612 N N . PRO A 1 78 ? -8.355 16.756 3.336 1.00 40.44 78 PRO A N 1
ATOM 613 C CA . PRO A 1 78 ? -7.181 16.786 4.246 1.00 40.44 78 PRO A CA 1
ATOM 614 C C . PRO A 1 78 ? -7.472 15.971 5.571 1.00 40.44 78 PRO A C 1
ATOM 616 O O . PRO A 1 78 ? -8.326 15.078 5.522 1.00 40.44 78 PRO A O 1
ATOM 619 N N . ASN A 1 79 ? -6.907 16.144 6.792 1.00 30.39 79 ASN A N 1
ATOM 620 C CA . ASN A 1 79 ? -5.924 17.055 7.438 1.00 30.39 79 ASN A CA 1
ATOM 621 C C . ASN A 1 79 ? -5.415 16.442 8.783 1.00 30.39 79 ASN A C 1
ATOM 623 O O . ASN A 1 79 ? -6.288 16.053 9.551 1.00 30.39 79 ASN A O 1
ATOM 627 N N . GLN A 1 80 ? -4.104 16.509 9.106 1.00 35.81 80 GLN A N 1
ATOM 628 C CA . GLN A 1 80 ? -3.421 16.308 10.434 1.00 35.81 80 GLN A CA 1
ATOM 629 C C . GLN A 1 80 ? -3.719 14.979 11.210 1.00 35.81 80 GLN A C 1
ATOM 631 O O . GLN A 1 80 ? -4.851 14.527 11.259 1.00 35.81 80 GLN A O 1
ATOM 636 N N . ASP A 1 81 ? -2.780 14.268 11.860 1.00 32.06 81 ASP A N 1
ATOM 637 C CA . ASP A 1 81 ? -1.503 14.656 12.494 1.00 32.06 81 ASP A CA 1
ATOM 638 C C . ASP A 1 81 ? -0.488 13.462 12.620 1.00 32.06 81 ASP A C 1
ATOM 640 O O . ASP A 1 81 ? -0.789 12.342 12.231 1.00 32.06 81 ASP A O 1
ATOM 644 N N . ARG A 1 82 ? 0.726 13.716 13.142 1.00 35.22 82 ARG A N 1
ATOM 645 C CA . ARG A 1 82 ? 1.944 12.852 13.357 1.00 35.22 82 ARG A CA 1
ATOM 646 C C . ARG A 1 82 ? 1.808 11.312 13.528 1.00 35.22 82 ARG A C 1
ATOM 648 O O . ARG A 1 82 ? 1.072 10.908 14.422 1.00 35.22 82 ARG A O 1
ATOM 655 N N . ASN A 1 83 ? 2.708 10.498 12.902 1.00 43.16 83 ASN A N 1
ATOM 656 C CA . ASN A 1 83 ? 3.680 9.572 13.592 1.00 43.16 83 ASN A CA 1
ATOM 657 C C . ASN A 1 83 ? 4.567 8.611 12.717 1.00 43.16 83 ASN A C 1
ATOM 659 O O . ASN A 1 83 ? 4.785 8.842 11.531 1.00 43.16 83 ASN A O 1
ATOM 663 N N . HIS A 1 84 ? 5.201 7.619 13.379 1.00 45.81 84 HIS A N 1
ATOM 664 C CA . HIS A 1 84 ? 6.442 6.876 13.074 1.00 45.81 84 HIS A CA 1
ATOM 665 C C . HIS A 1 84 ? 6.364 5.635 12.141 1.00 45.81 84 HIS A C 1
ATOM 667 O O . HIS A 1 84 ? 5.362 4.932 12.080 1.00 45.81 84 HIS A O 1
ATOM 673 N N . PHE A 1 85 ? 7.511 5.291 11.531 1.00 49.47 85 PHE A N 1
ATOM 674 C CA . PHE A 1 85 ? 7.758 4.105 10.683 1.00 49.47 85 PHE A CA 1
ATOM 675 C C . PHE A 1 85 ? 7.964 2.803 11.494 1.00 49.47 85 PHE A C 1
ATOM 677 O O . PHE A 1 85 ? 8.826 2.750 12.376 1.00 49.47 85 PHE A O 1
ATOM 684 N N . ARG A 1 86 ? 7.231 1.724 11.173 1.00 62.41 86 ARG A N 1
ATOM 685 C CA . ARG A 1 86 ? 7.299 0.418 11.875 1.00 62.41 86 ARG A CA 1
ATOM 686 C C . ARG A 1 86 ? 8.370 -0.529 11.312 1.00 62.41 86 ARG A C 1
ATOM 688 O O . ARG A 1 86 ? 8.058 -1.522 10.666 1.00 62.41 86 ARG A O 1
ATOM 695 N N . SER A 1 87 ? 9.636 -0.255 11.624 1.00 63.56 87 SER A N 1
ATOM 696 C CA . SER A 1 87 ? 10.811 -0.950 11.061 1.00 63.56 87 SER A CA 1
ATOM 697 C C . SER A 1 87 ? 10.874 -2.485 11.205 1.00 63.56 87 SER A C 1
ATOM 699 O O . SER A 1 87 ? 11.698 -3.090 10.532 1.00 63.56 87 SER A O 1
ATOM 701 N N . SER A 1 88 ? 10.091 -3.133 12.075 1.00 79.62 88 SER A N 1
ATOM 702 C CA . SER A 1 88 ? 10.200 -4.584 12.335 1.00 79.62 88 SER A CA 1
ATOM 703 C C . SER A 1 88 ? 9.390 -5.479 11.387 1.00 79.62 88 SER A C 1
ATOM 705 O O . SER A 1 88 ? 9.477 -6.697 11.499 1.00 79.62 88 SER A O 1
ATOM 707 N N . LEU A 1 89 ? 8.572 -4.895 10.507 1.00 86.00 89 LEU A N 1
ATOM 708 C CA . LEU A 1 89 ? 7.804 -5.601 9.463 1.00 86.00 89 LEU A CA 1
ATOM 709 C C . LEU A 1 89 ? 8.303 -5.244 8.054 1.00 86.00 89 LEU A C 1
ATOM 711 O O . LEU A 1 89 ? 7.594 -5.408 7.064 1.00 86.00 89 LEU A O 1
ATOM 715 N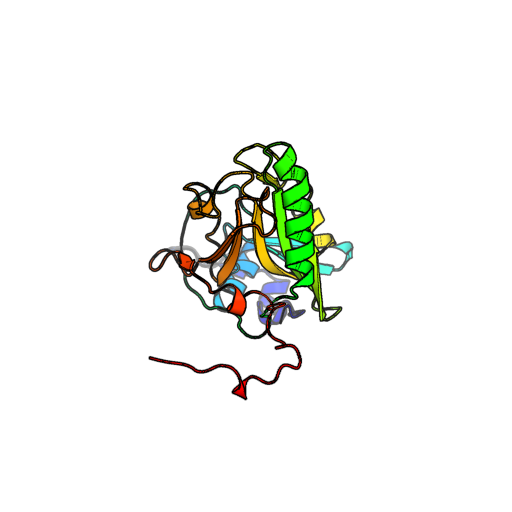 N . TYR A 1 90 ? 9.524 -4.717 8.005 1.00 87.50 90 TYR A N 1
ATOM 716 C CA . TYR A 1 90 ? 10.258 -4.364 6.807 1.00 87.50 90 TYR A CA 1
ATOM 717 C C . TYR A 1 90 ? 11.654 -5.003 6.877 1.00 87.50 90 TYR A C 1
ATOM 719 O O . TYR A 1 90 ? 12.183 -5.171 7.981 1.00 87.50 90 TYR A O 1
ATOM 727 N N . PRO A 1 91 ? 12.271 -5.339 5.733 1.00 92.81 91 PRO A N 1
ATOM 728 C CA . PRO A 1 91 ? 11.736 -5.193 4.377 1.00 92.81 91 PRO A CA 1
ATOM 729 C C . PRO A 1 91 ? 10.586 -6.169 4.051 1.00 92.81 91 PRO A C 1
ATOM 731 O O . PRO A 1 91 ? 10.473 -7.239 4.643 1.00 92.81 91 PRO A O 1
ATOM 734 N N . LEU A 1 92 ? 9.728 -5.792 3.098 1.00 95.31 92 LEU A N 1
ATOM 735 C CA . LEU A 1 92 ? 8.685 -6.654 2.534 1.00 95.31 92 LEU A CA 1
ATOM 736 C C . LEU A 1 92 ? 9.287 -7.672 1.547 1.00 95.31 92 LEU A C 1
ATOM 738 O O . LEU A 1 92 ? 10.208 -7.307 0.806 1.00 95.31 92 LEU A O 1
ATOM 742 N N . PRO A 1 93 ? 8.730 -8.894 1.436 1.00 95.94 93 PRO A N 1
ATOM 743 C CA . PRO A 1 93 ? 9.228 -9.898 0.503 1.00 95.94 93 PRO A CA 1
ATOM 744 C C . PRO A 1 93 ? 9.277 -9.420 -0.952 1.00 95.94 93 PRO A C 1
ATOM 746 O O . PRO A 1 93 ? 8.273 -8.939 -1.490 1.00 95.94 93 PRO A O 1
ATOM 749 N N . PHE A 1 94 ? 10.419 -9.610 -1.626 1.00 95.50 94 PHE A N 1
ATOM 750 C CA . PHE A 1 94 ? 10.602 -9.160 -3.019 1.00 95.50 94 PHE A CA 1
ATOM 751 C C . PHE A 1 94 ? 9.572 -9.779 -3.980 1.00 95.50 94 PHE A C 1
ATOM 753 O O . PHE A 1 94 ? 9.147 -9.157 -4.955 1.00 95.50 94 PHE A O 1
ATOM 760 N N . THR A 1 95 ? 9.122 -10.998 -3.683 1.00 96.69 95 THR A N 1
ATOM 761 C CA . THR A 1 95 ? 8.125 -11.732 -4.472 1.00 96.69 95 THR A CA 1
ATOM 762 C C . THR A 1 95 ? 6.797 -10.984 -4.613 1.00 96.69 95 THR A C 1
ATOM 764 O O . THR A 1 95 ? 6.168 -11.085 -5.665 1.00 96.69 95 THR A O 1
ATOM 767 N N . LEU A 1 96 ? 6.391 -10.185 -3.619 1.00 98.06 96 LEU A N 1
ATOM 768 C CA . LEU A 1 96 ? 5.173 -9.368 -3.690 1.00 98.06 96 LEU A CA 1
ATOM 769 C C . LEU A 1 96 ? 5.346 -8.185 -4.648 1.00 98.06 96 LEU A C 1
ATOM 771 O O . LEU A 1 96 ? 4.466 -7.914 -5.464 1.00 98.06 96 LEU A O 1
ATOM 775 N N . LEU A 1 97 ? 6.509 -7.527 -4.614 1.00 97.31 97 LEU A N 1
ATOM 776 C CA . LEU A 1 97 ? 6.848 -6.479 -5.577 1.00 97.31 97 LEU A CA 1
ATOM 777 C C . LEU A 1 97 ? 6.912 -7.042 -7.002 1.00 97.31 97 LEU A C 1
ATOM 779 O O . LEU A 1 97 ? 6.369 -6.443 -7.927 1.00 97.31 97 LEU A O 1
ATOM 783 N N . GLN A 1 98 ? 7.514 -8.220 -7.181 1.00 97.00 98 GLN A N 1
ATOM 784 C CA . GLN A 1 98 ? 7.555 -8.916 -8.468 1.00 97.00 98 GLN A CA 1
ATOM 785 C C . GLN A 1 98 ? 6.146 -9.248 -8.990 1.00 97.00 98 GLN A C 1
ATOM 787 O O . GLN A 1 98 ? 5.876 -9.042 -10.175 1.00 97.00 98 GLN A O 1
ATOM 792 N N . GLN A 1 99 ? 5.246 -9.738 -8.128 1.00 98.38 99 GLN A N 1
ATOM 793 C CA . GLN A 1 99 ? 3.848 -10.008 -8.480 1.00 98.38 99 GLN A CA 1
ATOM 794 C C . GLN A 1 99 ? 3.121 -8.728 -8.905 1.00 98.38 99 GLN A C 1
ATOM 796 O O . GLN A 1 99 ? 2.523 -8.702 -9.981 1.00 98.38 99 GLN A O 1
ATOM 801 N N . PHE A 1 100 ? 3.229 -7.649 -8.123 1.00 98.56 100 PHE A N 1
ATOM 802 C CA . PHE A 1 100 ? 2.612 -6.371 -8.475 1.00 98.56 100 PHE A CA 1
ATOM 803 C C . PHE A 1 100 ? 3.164 -5.811 -9.795 1.00 98.56 100 PHE A C 1
ATOM 805 O O . PHE A 1 100 ? 2.391 -5.426 -10.670 1.00 98.56 100 PHE A O 1
ATOM 812 N N . ILE A 1 101 ? 4.487 -5.841 -9.996 1.00 98.25 101 ILE A N 1
ATOM 813 C CA . ILE A 1 101 ? 5.128 -5.421 -11.251 1.00 98.25 101 ILE A CA 1
ATOM 814 C C . ILE A 1 101 ? 4.602 -6.226 -12.447 1.00 98.25 101 ILE A C 1
ATOM 816 O O . ILE A 1 101 ? 4.389 -5.649 -13.512 1.00 98.25 101 ILE A O 1
ATOM 820 N N . ALA A 1 102 ? 4.380 -7.536 -12.305 1.00 98.25 102 ALA A N 1
ATOM 821 C CA . ALA A 1 102 ? 3.836 -8.354 -13.388 1.00 98.25 102 ALA A CA 1
ATOM 822 C C . ALA A 1 102 ? 2.415 -7.915 -13.790 1.00 98.25 102 ALA A C 1
ATOM 824 O O . ALA A 1 102 ? 2.119 -7.827 -14.981 1.00 98.25 102 ALA A O 1
ATOM 825 N N . ILE A 1 103 ? 1.567 -7.571 -12.814 1.00 98.25 103 ILE A N 1
ATOM 826 C CA . ILE A 1 103 ? 0.209 -7.057 -13.051 1.00 98.25 103 ILE A CA 1
ATOM 827 C C . ILE A 1 103 ? 0.271 -5.657 -13.676 1.00 98.25 103 ILE A C 1
ATOM 829 O O . ILE A 1 103 ? -0.322 -5.430 -14.729 1.00 98.25 103 ILE A O 1
ATOM 833 N N . ALA A 1 104 ? 1.058 -4.747 -13.097 1.00 98.00 104 ALA A N 1
ATOM 834 C CA . ALA A 1 104 ? 1.280 -3.398 -13.618 1.00 98.00 104 ALA A CA 1
ATOM 835 C C . ALA A 1 104 ? 1.781 -3.400 -15.072 1.00 98.00 104 ALA A C 1
ATOM 837 O O . ALA A 1 104 ? 1.364 -2.574 -15.881 1.00 98.00 104 ALA A O 1
ATOM 838 N N . LYS A 1 105 ? 2.634 -4.364 -15.437 1.00 97.94 105 LYS A N 1
ATOM 839 C CA . LYS A 1 105 ? 3.083 -4.572 -16.819 1.00 97.94 105 LYS A CA 1
ATOM 840 C C . LYS A 1 105 ? 1.980 -5.027 -17.763 1.00 97.94 105 LYS A C 1
ATOM 842 O O . LYS A 1 105 ? 2.001 -4.624 -18.922 1.00 97.94 105 LYS A O 1
ATOM 847 N N . GLU A 1 106 ? 1.044 -5.858 -17.314 1.00 97.81 106 GLU A N 1
ATOM 848 C CA . GLU A 1 106 ? -0.060 -6.311 -18.164 1.00 97.81 106 GLU A CA 1
ATOM 849 C C . GLU A 1 106 ? -1.009 -5.155 -18.495 1.00 97.81 106 GLU A C 1
ATOM 851 O O . GLU A 1 106 ? -1.275 -4.891 -19.665 1.00 97.81 106 GLU A O 1
ATOM 856 N N . TYR A 1 107 ? -1.442 -4.404 -17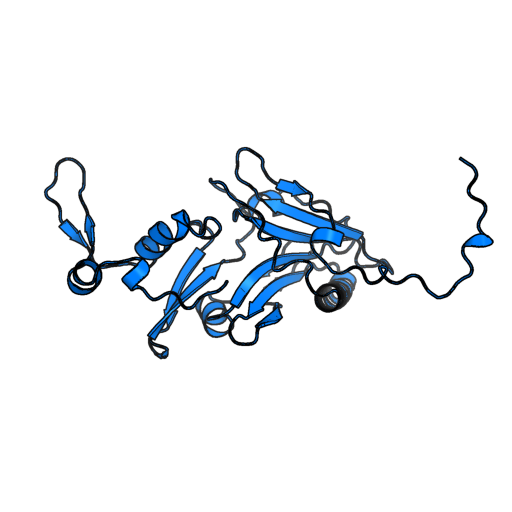.480 1.00 97.50 107 TYR A N 1
ATOM 857 C CA . TYR A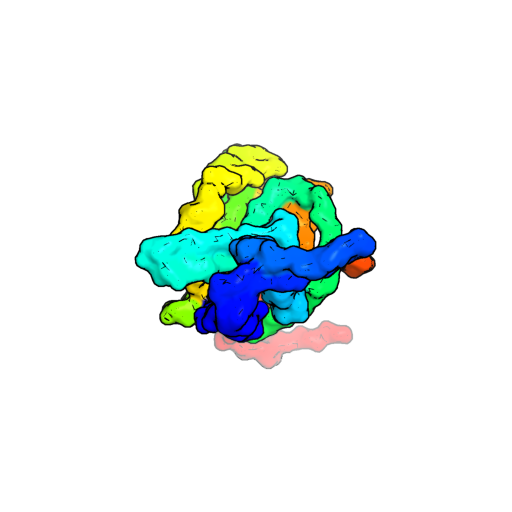 1 107 ? -2.328 -3.250 -17.661 1.00 97.50 107 TYR A CA 1
ATOM 858 C C . TYR A 1 107 ? -1.622 -2.071 -18.351 1.00 97.50 107 TYR A C 1
ATOM 860 O O . TYR A 1 107 ? -2.211 -1.408 -19.207 1.00 97.50 107 TYR A O 1
ATOM 868 N N . GLY A 1 108 ? -0.322 -1.885 -18.101 1.00 96.75 108 GLY A N 1
ATOM 869 C CA . GLY A 1 108 ? 0.505 -0.884 -18.771 1.00 96.75 108 GLY A CA 1
ATOM 870 C C . GLY A 1 108 ? 0.539 -1.017 -20.299 1.00 96.75 108 GLY A C 1
ATOM 871 O O . GLY A 1 108 ? 0.594 0.001 -20.988 1.00 96.75 108 GLY A O 1
ATOM 872 N N . LYS A 1 109 ? 0.411 -2.231 -20.865 1.00 96.50 109 LYS A N 1
ATOM 873 C CA . LYS A 1 109 ? 0.267 -2.455 -22.327 1.00 96.50 109 LYS A CA 1
ATOM 874 C C . LYS A 1 109 ? -0.934 -1.728 -22.937 1.00 96.50 109 LYS A C 1
ATOM 876 O O . LYS A 1 109 ? -0.915 -1.420 -24.126 1.00 96.50 109 LYS A O 1
ATOM 881 N N . HIS A 1 110 ? -1.962 -1.478 -22.132 1.00 96.25 110 HIS A N 1
ATOM 882 C CA . HIS A 1 110 ? -3.206 -0.823 -22.525 1.00 96.25 110 HIS A CA 1
ATOM 883 C C . HIS A 1 110 ? -3.261 0.652 -22.102 1.00 96.25 110 HIS A C 1
ATOM 885 O O . HIS A 1 110 ? -4.314 1.267 -22.235 1.00 96.25 110 HIS A O 1
ATOM 891 N N . SER A 1 111 ? -2.147 1.212 -21.610 1.00 95.62 111 SER A N 1
ATOM 892 C CA . SER A 1 111 ? -2.100 2.524 -20.949 1.00 95.62 111 SER A CA 1
ATOM 893 C C . SER A 1 111 ? -3.125 2.627 -19.816 1.00 95.62 111 SER A C 1
ATOM 895 O O . SER A 1 111 ? -3.925 3.551 -19.784 1.00 95.62 111 SER A O 1
ATOM 897 N N . LEU A 1 112 ? -3.127 1.648 -18.909 1.00 95.94 112 LEU A N 1
ATOM 898 C CA . LEU A 1 112 ? -3.969 1.645 -17.712 1.00 95.94 112 LEU A CA 1
ATOM 899 C C . LEU A 1 112 ? -3.103 1.571 -16.456 1.00 95.94 112 LEU A C 1
ATOM 901 O O . LEU A 1 112 ? -2.066 0.900 -16.444 1.00 95.94 112 LEU A O 1
ATOM 905 N N . GLU A 1 113 ? -3.555 2.237 -15.400 1.00 95.69 113 GLU A N 1
ATOM 906 C CA . GLU A 1 113 ? -2.971 2.146 -14.062 1.00 95.69 113 GLU A CA 1
ATOM 907 C C . GLU A 1 113 ? -3.659 1.049 -13.236 1.00 95.69 113 GLU A C 1
ATOM 909 O O . GLU A 1 113 ? -4.820 0.724 -13.467 1.00 95.69 113 GLU A O 1
ATOM 914 N N . VAL A 1 114 ? -2.956 0.464 -12.264 1.00 97.69 114 VAL A N 1
ATOM 915 C CA . VAL A 1 114 ? -3.513 -0.495 -11.294 1.00 97.69 114 VAL A CA 1
ATOM 916 C C . VAL A 1 114 ? -3.082 -0.146 -9.878 1.00 97.69 114 VAL A C 1
ATOM 918 O O . VAL A 1 114 ? -2.001 0.406 -9.668 1.00 97.69 114 VAL A O 1
ATOM 921 N N . HIS A 1 115 ? -3.922 -0.509 -8.913 1.00 97.69 115 HIS A N 1
ATOM 922 C CA . HIS A 1 115 ? -3.697 -0.378 -7.476 1.00 97.69 115 HIS A CA 1
ATOM 923 C C . HIS A 1 115 ? -3.588 -1.756 -6.813 1.00 97.69 115 HIS A C 1
ATOM 925 O O . HIS A 1 115 ? -4.275 -2.704 -7.199 1.00 97.69 115 HIS A O 1
ATOM 931 N N . GLY A 1 116 ? -2.752 -1.856 -5.788 1.00 97.56 116 GLY A N 1
ATOM 932 C CA . GLY A 1 116 ? -2.612 -3.017 -4.925 1.00 97.56 116 GLY A CA 1
ATOM 933 C C . GLY A 1 116 ? -2.254 -2.602 -3.503 1.00 97.56 116 GLY A C 1
ATOM 934 O O . GLY A 1 116 ? -1.701 -1.530 -3.264 1.00 97.56 116 GLY A O 1
ATOM 935 N N . ASP A 1 117 ? -2.563 -3.474 -2.555 1.00 96.81 117 ASP A N 1
ATOM 936 C CA . ASP A 1 117 ? -2.353 -3.246 -1.131 1.00 96.81 117 ASP A CA 1
ATOM 937 C C . ASP A 1 117 ? -1.568 -4.415 -0.534 1.00 96.81 117 ASP A C 1
ATOM 939 O O . ASP A 1 117 ? -1.888 -5.573 -0.793 1.00 96.81 117 ASP A O 1
ATOM 943 N N . ILE A 1 118 ? -0.542 -4.142 0.277 1.00 97.06 118 ILE A N 1
ATOM 944 C CA . ILE A 1 118 ? 0.188 -5.195 0.996 1.00 97.06 118 ILE A CA 1
ATOM 945 C C . ILE A 1 118 ? -0.219 -5.195 2.465 1.00 97.06 118 ILE A C 1
ATOM 947 O O . ILE A 1 118 ? -0.087 -4.191 3.170 1.00 97.06 118 ILE A O 1
ATOM 951 N N . TYR A 1 119 ? -0.676 -6.356 2.927 1.00 94.81 119 TYR A N 1
ATOM 952 C CA . TYR A 1 119 ? -1.081 -6.635 4.299 1.00 94.81 119 TYR A CA 1
ATOM 953 C C . TYR A 1 119 ? -0.114 -7.616 4.964 1.00 94.81 119 TYR A C 1
ATOM 955 O O . TYR A 1 119 ? 0.444 -8.496 4.311 1.00 94.81 119 TYR A O 1
ATOM 963 N N . TYR A 1 120 ? 0.035 -7.507 6.282 1.00 93.06 120 TYR A N 1
ATOM 964 C CA . TYR A 1 120 ? 0.596 -8.552 7.133 1.00 93.06 120 TYR A CA 1
ATOM 965 C C . TYR A 1 120 ? -0.525 -9.203 7.946 1.00 93.06 120 TYR A C 1
ATOM 967 O O . TYR A 1 120 ? -1.156 -8.555 8.784 1.00 93.06 120 TYR A O 1
ATOM 975 N N . MET A 1 121 ? -0.776 -10.481 7.680 1.00 91.38 121 MET A N 1
ATOM 976 C CA . MET A 1 121 ? -1.786 -11.303 8.342 1.00 91.38 121 MET A CA 1
ATOM 977 C C . MET A 1 121 ? -1.223 -11.834 9.656 1.00 91.38 121 MET A C 1
ATOM 979 O O . MET A 1 121 ? -0.267 -12.610 9.649 1.00 91.38 121 MET A O 1
ATOM 983 N N . THR A 1 122 ? -1.784 -11.439 10.799 1.00 83.75 122 THR A N 1
ATOM 984 C CA . THR A 1 122 ? -1.199 -11.810 12.101 1.00 83.75 122 THR A CA 1
ATOM 985 C C . THR A 1 122 ? -1.516 -13.230 12.536 1.00 83.75 122 THR A C 1
ATOM 987 O O . THR A 1 122 ? -0.711 -13.848 13.230 1.00 83.75 122 THR A O 1
ATOM 990 N N . ASN A 1 123 ? -2.645 -13.769 12.079 1.00 85.38 123 ASN A N 1
ATOM 991 C CA . ASN A 1 123 ? -3.068 -15.143 12.332 1.00 85.38 123 ASN A CA 1
ATOM 992 C C . ASN A 1 123 ? -2.156 -16.194 11.659 1.00 85.38 123 ASN A C 1
ATOM 994 O O . ASN A 1 123 ? -1.902 -17.241 12.251 1.00 85.38 123 ASN A O 1
ATOM 998 N N . THR A 1 124 ? -1.629 -15.914 10.462 1.00 90.31 124 THR A N 1
ATOM 999 C CA . THR A 1 124 ? -0.703 -16.792 9.718 1.00 90.31 124 THR A CA 1
ATOM 1000 C C . THR A 1 124 ? 0.749 -16.315 9.730 1.00 90.31 124 THR A C 1
ATOM 1002 O O . THR A 1 124 ? 1.628 -17.065 9.313 1.00 90.31 124 THR A O 1
ATOM 1005 N N . GLN A 1 125 ? 1.010 -15.092 10.205 1.00 90.19 125 GLN A N 1
ATOM 1006 C CA . GLN A 1 125 ? 2.308 -14.404 10.164 1.00 90.19 125 GLN A CA 1
ATOM 1007 C C . GLN A 1 125 ? 2.872 -14.218 8.742 1.00 90.19 125 GLN A C 1
ATOM 1009 O O . GLN A 1 125 ? 4.086 -14.232 8.537 1.00 90.19 125 GLN A O 1
ATOM 1014 N N . GLN A 1 126 ? 1.993 -14.037 7.752 1.00 93.56 126 GLN A N 1
ATOM 1015 C CA . GLN A 1 126 ? 2.348 -13.948 6.332 1.00 93.56 126 GLN A CA 1
ATOM 1016 C C . GLN A 1 126 ? 2.041 -12.575 5.738 1.00 93.56 126 GLN A C 1
ATOM 1018 O O . GLN A 1 126 ? 1.054 -11.930 6.090 1.00 93.56 126 GLN A O 1
ATOM 1023 N N . TYR A 1 127 ? 2.862 -12.161 4.776 1.00 96.12 127 TYR A N 1
ATOM 1024 C CA . TYR A 1 127 ? 2.580 -11.005 3.932 1.00 96.12 127 TYR A CA 1
ATOM 1025 C C . TYR A 1 127 ? 1.704 -11.416 2.740 1.00 96.12 127 TYR A C 1
ATOM 1027 O O . TYR A 1 127 ? 1.932 -12.464 2.134 1.00 96.12 127 TYR A O 1
ATOM 1035 N N . VAL A 1 128 ? 0.725 -10.584 2.391 1.00 96.69 128 VAL A N 1
ATOM 1036 C CA . VAL A 1 128 ? -0.234 -10.814 1.302 1.00 96.69 128 VAL A CA 1
ATOM 1037 C C . VAL A 1 128 ? -0.320 -9.560 0.439 1.00 96.69 128 VAL A C 1
ATOM 1039 O O . VAL A 1 128 ? -0.527 -8.472 0.969 1.00 96.69 128 VAL A O 1
ATOM 1042 N N . LEU A 1 129 ? -0.189 -9.721 -0.879 1.00 97.88 129 LEU A N 1
ATOM 1043 C CA . LEU A 1 129 ? -0.587 -8.714 -1.863 1.00 97.88 129 LEU A CA 1
ATOM 1044 C C . LEU A 1 129 ? -2.068 -8.924 -2.202 1.00 97.88 129 LEU A C 1
ATOM 1046 O O . LEU A 1 129 ? -2.439 -9.985 -2.703 1.00 97.88 129 LEU A O 1
ATOM 1050 N N . ASP A 1 130 ? -2.889 -7.914 -1.946 1.00 96.81 130 ASP A N 1
ATOM 1051 C CA . ASP A 1 130 ? -4.273 -7.824 -2.400 1.00 96.81 130 ASP A CA 1
ATOM 1052 C C . ASP A 1 130 ? -4.364 -6.923 -3.634 1.00 96.81 130 ASP A C 1
ATOM 1054 O O . ASP A 1 130 ? -3.702 -5.887 -3.722 1.00 96.81 130 ASP A O 1
ATOM 1058 N N . ILE A 1 131 ? -5.205 -7.322 -4.582 1.00 96.88 131 ILE A N 1
ATOM 1059 C CA . ILE A 1 131 ? -5.570 -6.522 -5.750 1.00 96.88 131 ILE A CA 1
ATOM 1060 C C . ILE A 1 131 ? -7.088 -6.354 -5.663 1.00 96.88 131 ILE A C 1
ATOM 1062 O O . ILE A 1 131 ? -7.820 -7.228 -6.138 1.00 96.88 131 ILE A O 1
ATOM 1066 N N . PRO A 1 132 ? -7.581 -5.294 -4.999 1.00 95.00 132 PRO A N 1
ATOM 1067 C CA . PRO A 1 132 ? -9.005 -5.145 -4.744 1.00 95.00 132 PRO A CA 1
ATOM 1068 C C . PRO A 1 132 ? -9.756 -4.894 -6.052 1.00 95.00 132 PRO A C 1
ATOM 1070 O O . PRO A 1 132 ? -9.198 -4.361 -7.017 1.00 95.00 132 PRO A O 1
ATOM 1073 N N . SER A 1 133 ? -11.044 -5.237 -6.085 1.00 95.12 133 SER A N 1
ATOM 1074 C CA . SER A 1 133 ? -11.925 -4.906 -7.207 1.00 95.12 133 SER A CA 1
ATOM 1075 C C . SER A 1 133 ? -11.898 -3.396 -7.465 1.00 95.12 133 SER A C 1
ATOM 1077 O O . SER A 1 133 ? -12.207 -2.587 -6.587 1.00 95.12 133 SER A O 1
ATOM 1079 N N . GLN A 1 134 ? -11.516 -3.012 -8.680 1.00 96.50 134 GLN A N 1
ATOM 1080 C CA . GLN A 1 134 ? -11.173 -1.635 -9.029 1.00 96.50 134 GLN A CA 1
ATOM 1081 C C . GLN A 1 134 ? -11.601 -1.296 -10.461 1.00 96.50 134 GLN A C 1
ATOM 1083 O O . GLN A 1 134 ? -11.586 -2.154 -11.345 1.00 96.50 134 GLN A O 1
ATOM 1088 N N . ARG A 1 135 ? -11.972 -0.035 -10.696 1.00 96.19 135 ARG A N 1
ATOM 1089 C CA . ARG A 1 135 ? -12.075 0.554 -12.033 1.00 96.19 135 ARG A CA 1
ATOM 1090 C C . ARG A 1 135 ? -10.743 1.227 -12.349 1.00 96.19 135 ARG A C 1
ATOM 1092 O O . ARG A 1 135 ? -10.266 2.041 -11.563 1.00 96.19 135 ARG A O 1
ATOM 1099 N N . VAL A 1 136 ? -10.171 0.872 -13.493 1.00 95.38 136 VAL A N 1
ATOM 1100 C CA . VAL A 1 136 ? -8.866 1.351 -13.955 1.00 95.38 136 VAL A CA 1
ATOM 1101 C C . VAL A 1 136 ? -9.026 2.232 -15.183 1.00 95.38 136 VAL A C 1
ATOM 1103 O O . VAL A 1 136 ? -9.771 1.892 -16.105 1.00 95.38 136 VAL A O 1
ATOM 1106 N N . GLU A 1 137 ? -8.328 3.359 -15.185 1.00 92.69 137 GLU A N 1
ATOM 1107 C CA . GLU A 1 137 ? -8.275 4.328 -16.276 1.00 92.69 137 GLU A CA 1
ATOM 1108 C C . GLU A 1 137 ? -6.802 4.703 -16.546 1.00 92.69 137 GLU A C 1
ATOM 1110 O O . GLU A 1 137 ? -5.885 4.159 -15.927 1.00 92.69 137 GLU A O 1
ATOM 1115 N N . GLU A 1 138 ? -6.549 5.599 -17.503 1.00 92.75 138 GLU A N 1
ATOM 1116 C CA . GLU A 1 138 ? -5.184 5.944 -17.944 1.00 92.75 138 GLU A CA 1
ATOM 1117 C C . GLU A 1 138 ? -4.370 6.715 -16.889 1.00 92.75 138 GLU A C 1
ATOM 1119 O O . GLU A 1 138 ? -3.150 6.599 -16.851 1.00 92.75 138 GLU A O 1
ATOM 1124 N N . TYR A 1 139 ? -5.045 7.468 -16.013 1.00 90.12 139 TYR A N 1
ATOM 1125 C CA . TYR A 1 139 ? -4.429 8.368 -15.024 1.00 90.12 139 TYR A CA 1
ATOM 1126 C C . TYR A 1 139 ? -5.087 8.283 -13.635 1.00 90.12 139 TYR A C 1
ATOM 1128 O O . TYR A 1 139 ? -4.966 9.206 -12.825 1.00 90.12 139 TYR A O 1
ATOM 1136 N N . GLN A 1 140 ? -5.895 7.245 -13.395 1.00 89.31 140 GLN A N 1
ATOM 1137 C CA . GLN A 1 140 ? -6.645 7.078 -12.153 1.00 89.31 140 GLN A CA 1
ATOM 1138 C C . GLN A 1 140 ? -7.048 5.616 -11.934 1.00 89.31 140 GLN A C 1
ATOM 1140 O O . GLN A 1 140 ? -7.421 4.902 -12.866 1.00 89.31 140 GLN A O 1
ATOM 1145 N N . VAL A 1 141 ? -7.078 5.214 -10.662 1.00 92.00 141 VAL A N 1
ATOM 1146 C CA . VAL A 1 141 ? -7.716 3.981 -10.196 1.00 92.00 141 VAL A CA 1
ATOM 1147 C C . VAL A 1 141 ? -8.762 4.318 -9.129 1.00 92.00 141 VAL A C 1
ATOM 1149 O O . VAL A 1 141 ? -8.511 5.117 -8.227 1.00 92.00 141 VAL A O 1
ATOM 1152 N N . GLU A 1 142 ? -9.943 3.709 -9.223 1.00 92.31 142 GLU A N 1
ATOM 1153 C CA . GLU A 1 142 ? -11.011 3.769 -8.218 1.00 92.31 142 GLU A CA 1
ATOM 1154 C C . GLU A 1 142 ? -11.230 2.364 -7.637 1.00 92.31 142 GLU A C 1
ATOM 1156 O O . GLU A 1 142 ? -11.656 1.459 -8.352 1.00 92.31 142 GLU A O 1
ATOM 1161 N N . VAL A 1 143 ? -10.971 2.164 -6.341 1.00 91.50 143 VAL A N 1
ATOM 1162 C CA . VAL A 1 143 ? -11.349 0.921 -5.644 1.00 91.50 143 VAL A CA 1
ATOM 1163 C C . VAL A 1 143 ? -12.862 0.923 -5.417 1.00 91.50 143 VAL A C 1
ATOM 1165 O O . VAL A 1 143 ? -13.396 1.855 -4.818 1.00 91.50 143 VAL A O 1
ATOM 1168 N N . ILE A 1 144 ? -13.550 -0.119 -5.892 1.00 93.06 144 ILE A N 1
ATOM 1169 C CA . ILE A 1 144 ? -15.022 -0.228 -5.885 1.00 93.06 144 ILE A CA 1
ATOM 1170 C C . ILE A 1 144 ? -15.558 -1.275 -4.892 1.00 93.06 144 ILE A C 1
ATOM 1172 O O . ILE A 1 144 ? -16.757 -1.550 -4.874 1.00 93.06 144 ILE A O 1
ATOM 1176 N N . GLU A 1 145 ? -14.690 -1.865 -4.068 1.00 89.19 145 GLU A N 1
ATOM 1177 C CA . GLU A 1 145 ? -15.090 -2.781 -2.991 1.00 89.19 145 GLU A CA 1
ATOM 1178 C C . GLU A 1 145 ? -15.737 -2.049 -1.817 1.00 89.19 145 GLU A C 1
ATOM 1180 O O . GLU A 1 145 ? -15.410 -0.900 -1.508 1.00 89.19 145 GLU A O 1
ATOM 1185 N N . THR A 1 146 ? -16.646 -2.726 -1.112 1.00 87.56 146 THR A N 1
ATOM 1186 C CA . THR A 1 146 ? -17.182 -2.181 0.134 1.00 87.56 146 THR A CA 1
ATOM 1187 C C . THR A 1 146 ? -16.214 -2.443 1.285 1.00 87.56 146 THR A C 1
ATOM 1189 O O . THR A 1 146 ? -15.456 -3.413 1.303 1.00 87.56 146 THR A O 1
ATOM 1192 N N . ILE A 1 147 ? -16.294 -1.613 2.325 1.00 79.94 147 ILE A N 1
ATOM 1193 C CA . ILE A 1 147 ? -15.505 -1.811 3.548 1.00 79.94 147 ILE A CA 1
ATOM 1194 C C . ILE A 1 147 ? -15.819 -3.160 4.214 1.00 79.94 147 ILE A C 1
ATOM 1196 O O . ILE A 1 147 ? -14.961 -3.722 4.885 1.00 79.94 147 ILE A O 1
ATOM 1200 N N . PHE A 1 148 ? -17.024 -3.706 4.023 1.00 83.56 148 PHE A N 1
ATOM 1201 C CA . PHE A 1 148 ? -17.377 -5.026 4.547 1.00 83.56 148 PHE A CA 1
ATOM 1202 C C . PHE A 1 148 ? -16.627 -6.154 3.831 1.00 83.56 148 PHE A C 1
ATOM 1204 O O . PHE A 1 148 ? -16.234 -7.108 4.498 1.00 83.56 148 PHE A O 1
ATOM 1211 N N . ASP A 1 149 ? -16.378 -6.028 2.524 1.00 86.56 149 ASP A N 1
ATOM 1212 C CA . ASP A 1 149 ? -15.612 -7.015 1.751 1.00 86.56 149 ASP A CA 1
ATOM 1213 C C . ASP A 1 149 ? -14.146 -7.039 2.211 1.00 86.56 149 ASP A C 1
ATOM 1215 O O . ASP A 1 149 ? -13.590 -8.105 2.482 1.00 86.56 149 ASP A O 1
ATOM 1219 N N . LEU A 1 150 ? -13.555 -5.853 2.400 1.00 84.81 150 LEU A N 1
ATOM 1220 C CA . LEU A 1 150 ? -12.208 -5.687 2.958 1.00 84.81 150 LEU A CA 1
ATOM 1221 C C . LEU A 1 150 ? -12.125 -6.185 4.411 1.00 84.81 150 LEU A C 1
ATOM 1223 O O . LEU A 1 150 ? -11.198 -6.913 4.760 1.00 84.81 150 LEU A O 1
ATOM 1227 N N . ALA A 1 151 ? -13.104 -5.844 5.257 1.00 83.69 151 ALA A N 1
ATOM 1228 C CA . ALA A 1 151 ? -13.145 -6.264 6.660 1.00 83.69 151 ALA A CA 1
ATOM 1229 C C . ALA A 1 151 ? -13.278 -7.782 6.828 1.00 83.69 151 ALA A C 1
ATOM 1231 O O . ALA A 1 151 ? -12.737 -8.336 7.783 1.00 83.69 151 ALA A O 1
ATOM 1232 N N . ASP A 1 152 ? -14.022 -8.461 5.948 1.00 85.06 152 ASP A N 1
ATOM 1233 C CA . ASP A 1 152 ? -14.203 -9.911 6.041 1.00 85.06 152 ASP A CA 1
ATOM 1234 C C . ASP A 1 152 ? -12.984 -10.684 5.513 1.00 85.06 152 ASP A C 1
ATOM 1236 O O . ASP A 1 152 ? -12.647 -11.725 6.084 1.00 85.06 152 ASP A O 1
ATOM 1240 N N . ARG A 1 153 ? -12.298 -10.145 4.488 1.00 86.62 153 ARG A N 1
ATOM 1241 C CA . ARG A 1 153 ? -11.063 -10.700 3.900 1.00 86.62 153 ARG A CA 1
ATOM 1242 C C . ARG A 1 153 ? -9.831 -10.476 4.785 1.00 86.62 153 ARG A C 1
ATOM 1244 O O . ARG A 1 153 ? -9.003 -11.375 4.908 1.00 86.62 153 ARG A O 1
ATOM 1251 N N . PHE A 1 154 ? -9.734 -9.311 5.430 1.00 87.12 154 PHE A N 1
ATOM 1252 C CA . PHE A 1 154 ? -8.563 -8.865 6.196 1.00 87.12 154 PHE A CA 1
ATOM 1253 C C . PHE A 1 154 ? -8.878 -8.532 7.662 1.00 87.12 154 PHE A C 1
ATOM 1255 O O . PHE A 1 154 ? -8.281 -7.618 8.225 1.00 87.12 154 PHE A O 1
ATOM 1262 N N . SER A 1 155 ? -9.781 -9.279 8.314 1.00 81.94 155 SER A N 1
ATOM 1263 C CA . SER A 1 155 ? -10.144 -9.031 9.725 1.00 81.94 155 SER A CA 1
ATOM 1264 C C . SER A 1 155 ? -8.950 -9.038 10.683 1.00 81.94 155 SER A C 1
ATOM 1266 O O . SER A 1 155 ? -8.950 -8.307 11.671 1.00 81.94 155 SER A O 1
ATOM 1268 N N . ASP A 1 156 ? -7.936 -9.838 10.346 1.00 83.69 156 ASP A N 1
ATOM 1269 C CA . ASP A 1 156 ? -6.714 -10.064 11.123 1.00 83.69 156 ASP A CA 1
ATOM 1270 C C . ASP A 1 156 ? -5.478 -9.515 10.363 1.00 83.69 156 ASP A C 1
ATOM 1272 O O . ASP A 1 156 ? -4.335 -9.906 10.616 1.00 83.69 156 ASP A O 1
ATOM 1276 N N . GLY A 1 157 ? -5.711 -8.666 9.354 1.00 85.44 157 GLY A N 1
ATOM 1277 C CA . GLY A 1 157 ? -4.700 -8.137 8.442 1.00 85.44 157 GLY A CA 1
ATOM 1278 C C . GLY A 1 157 ? -4.350 -6.686 8.746 1.00 85.44 157 GLY A C 1
ATOM 1279 O O . GLY A 1 157 ? -5.207 -5.806 8.725 1.00 85.44 157 GLY A O 1
ATOM 1280 N N . MET A 1 158 ? -3.068 -6.406 8.967 1.00 86.25 158 MET A N 1
ATOM 1281 C CA . MET A 1 158 ? -2.571 -5.041 9.125 1.00 86.25 158 MET A CA 1
ATOM 1282 C C . MET A 1 158 ? -1.993 -4.536 7.803 1.00 86.25 158 MET A C 1
ATOM 1284 O O . MET A 1 158 ? -1.010 -5.084 7.307 1.00 86.25 158 MET A O 1
ATOM 1288 N N . LYS A 1 159 ? -2.589 -3.484 7.236 1.00 90.56 159 LYS A N 1
ATOM 1289 C CA . LYS A 1 159 ? -2.103 -2.843 6.006 1.00 90.56 159 LYS A CA 1
ATOM 1290 C C . LYS A 1 159 ? -0.736 -2.187 6.245 1.00 90.56 159 LYS A C 1
ATOM 1292 O O . LYS A 1 159 ? -0.561 -1.497 7.248 1.00 90.56 159 LYS A O 1
ATOM 1297 N N . LEU A 1 160 ? 0.216 -2.415 5.341 1.00 91.88 160 LEU A N 1
ATOM 1298 C CA . LEU A 1 160 ? 1.597 -1.918 5.422 1.00 91.88 160 LEU A CA 1
ATOM 1299 C C . LEU A 1 160 ? 1.938 -0.919 4.311 1.00 91.88 160 LEU A C 1
ATOM 1301 O O . LEU A 1 160 ? 2.564 0.107 4.580 1.00 91.88 160 LEU A O 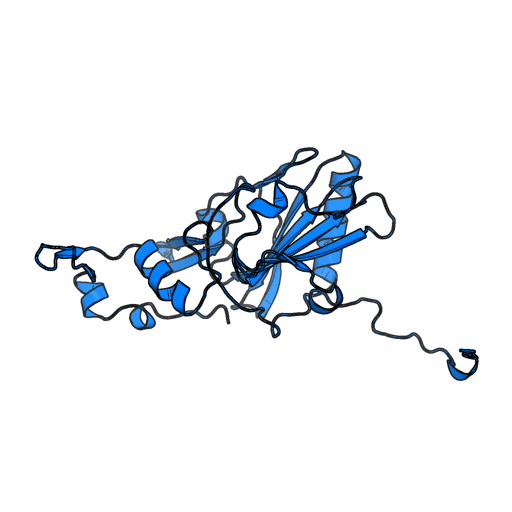1
ATOM 1305 N N . LEU A 1 161 ? 1.527 -1.222 3.078 1.00 94.69 161 LEU A N 1
ATOM 1306 C CA . LEU A 1 161 ? 1.869 -0.456 1.882 1.00 94.69 161 LEU A CA 1
ATOM 1307 C C . LEU A 1 161 ? 0.654 -0.337 0.960 1.00 94.69 161 LEU A C 1
ATOM 1309 O O . LEU A 1 161 ? -0.013 -1.336 0.691 1.00 94.69 161 LEU A O 1
ATOM 1313 N N . GLU A 1 162 ? 0.432 0.859 0.426 1.00 96.44 162 GLU A N 1
ATOM 1314 C CA . GLU A 1 162 ? -0.335 1.073 -0.806 1.00 96.44 162 GLU A CA 1
ATOM 1315 C C . GLU A 1 162 ? 0.639 1.157 -1.987 1.00 96.44 162 GLU A C 1
ATOM 1317 O O . GLU A 1 162 ? 1.662 1.843 -1.904 1.00 96.44 162 GLU A O 1
ATOM 1322 N N . ILE A 1 163 ? 0.360 0.462 -3.086 1.00 97.94 163 ILE A N 1
ATOM 1323 C CA . ILE A 1 163 ? 1.208 0.485 -4.279 1.00 97.94 163 ILE A CA 1
ATOM 1324 C C . ILE A 1 163 ? 0.360 0.638 -5.541 1.00 97.94 163 ILE A C 1
ATOM 1326 O O . ILE A 1 163 ? -0.563 -0.134 -5.780 1.00 97.94 163 ILE A O 1
ATOM 1330 N N . HIS A 1 164 ? 0.680 1.629 -6.373 1.00 97.62 164 HIS A N 1
ATOM 1331 C CA . HIS A 1 164 ? 0.036 1.801 -7.677 1.00 97.62 164 HIS A CA 1
ATOM 1332 C C . HIS A 1 164 ? 1.059 1.902 -8.810 1.00 97.62 164 HIS A C 1
ATOM 1334 O O . HIS A 1 164 ? 2.270 1.990 -8.587 1.00 97.62 164 HIS A O 1
ATOM 1340 N N . SER A 1 165 ? 0.591 1.820 -10.053 1.00 97.94 165 SER A N 1
ATOM 1341 C CA . SER A 1 165 ? 1.451 1.881 -11.235 1.00 97.94 165 SER A CA 1
ATOM 1342 C C . SER A 1 165 ? 1.155 3.090 -12.108 1.00 97.94 165 SER A C 1
ATOM 1344 O O . SER A 1 165 ? -0.004 3.316 -12.427 1.00 97.94 165 SER A O 1
ATOM 1346 N N . HIS A 1 166 ? 2.190 3.745 -12.622 1.00 95.56 166 HIS A N 1
ATOM 1347 C CA . HIS A 1 166 ? 2.085 4.643 -13.767 1.00 95.56 166 HIS A CA 1
ATOM 1348 C C . HIS A 1 166 ? 2.510 3.907 -15.045 1.00 95.56 166 HIS A C 1
ATOM 1350 O O . HIS A 1 166 ? 3.618 3.373 -15.124 1.00 95.56 166 HIS A O 1
ATOM 1356 N N . HIS A 1 167 ? 1.656 3.896 -16.071 1.00 90.81 167 HIS A N 1
ATOM 1357 C CA . HIS A 1 167 ? 1.846 3.096 -17.290 1.00 90.81 167 HIS A CA 1
ATOM 1358 C C . HIS A 1 167 ? 3.157 3.426 -18.047 1.00 90.81 167 HIS A C 1
ATOM 1360 O O . HIS A 1 167 ? 4.147 2.694 -17.944 1.00 90.81 167 HIS A O 1
ATOM 1366 N N . THR A 1 168 ? 3.201 4.526 -18.806 1.00 91.81 168 THR A N 1
ATOM 1367 C CA . THR A 1 168 ? 4.390 4.985 -19.556 1.00 91.81 168 THR A CA 1
ATOM 1368 C C . THR A 1 168 ? 5.096 6.172 -18.905 1.00 91.81 168 THR A C 1
ATOM 1370 O O . THR A 1 168 ? 6.128 6.606 -19.408 1.00 91.81 168 THR A O 1
ATOM 1373 N N . MET A 1 169 ? 4.551 6.708 -17.813 1.00 94.69 169 MET A N 1
ATOM 1374 C CA . MET A 1 169 ? 5.099 7.859 -17.090 1.00 94.69 169 MET A CA 1
ATOM 1375 C C . MET A 1 169 ? 6.124 7.424 -16.023 1.00 94.69 169 MET A C 1
ATOM 1377 O O . MET A 1 169 ? 6.086 6.275 -15.571 1.00 94.69 169 MET A O 1
ATOM 1381 N N . PRO A 1 170 ? 7.022 8.320 -15.568 1.00 96.38 170 PRO A N 1
ATOM 1382 C CA . PRO A 1 170 ? 7.871 8.063 -14.406 1.00 96.38 170 PRO A CA 1
ATOM 1383 C C . PRO A 1 170 ? 7.055 7.828 -13.123 1.00 96.38 170 PRO A C 1
ATOM 1385 O O . PRO A 1 170 ? 5.938 8.335 -13.002 1.00 96.38 170 PRO A O 1
ATOM 1388 N N . PRO A 1 171 ? 7.641 7.170 -12.103 1.00 96.19 171 PRO A N 1
ATOM 1389 C CA . PRO A 1 171 ? 7.052 7.005 -10.770 1.00 96.19 171 PRO A CA 1
ATOM 1390 C C . PRO A 1 171 ? 7.113 8.311 -9.951 1.00 96.19 171 PRO A C 1
ATOM 1392 O O . PRO A 1 171 ? 7.391 8.300 -8.757 1.00 96.19 171 PRO A O 1
ATOM 1395 N N . ALA A 1 172 ? 6.944 9.466 -10.594 1.00 94.25 172 ALA A N 1
ATOM 1396 C CA . ALA A 1 172 ? 6.903 10.761 -9.930 1.00 94.25 172 ALA A CA 1
ATOM 1397 C C . ALA A 1 172 ? 5.474 10.985 -9.405 1.00 94.25 172 ALA A C 1
ATOM 1399 O O . ALA A 1 172 ? 4.562 11.015 -10.230 1.00 94.25 172 ALA A O 1
ATOM 1400 N N . PRO A 1 173 ? 5.249 11.139 -8.085 1.00 92.88 173 PRO A N 1
ATOM 1401 C CA . PRO A 1 173 ? 3.898 11.253 -7.550 1.00 92.88 173 PRO A CA 1
ATOM 1402 C C . PRO A 1 173 ? 3.155 12.468 -8.102 1.00 92.88 173 PRO A C 1
ATOM 1404 O O . PRO A 1 173 ? 3.673 13.589 -8.101 1.00 92.88 173 PRO A O 1
ATOM 1407 N N . SER A 1 174 ? 1.924 12.243 -8.547 1.00 89.06 174 SER A N 1
ATOM 1408 C CA . SER A 1 174 ? 1.056 13.281 -9.087 1.00 89.06 174 SER A CA 1
ATOM 1409 C C . SER A 1 174 ? 0.509 14.207 -7.991 1.00 89.06 174 SER A C 1
ATOM 1411 O O . SER A 1 174 ? 0.589 13.944 -6.786 1.00 89.06 174 SER A O 1
ATOM 1413 N N . SER A 1 175 ? -0.113 15.314 -8.406 1.00 87.56 175 SER A N 1
ATOM 1414 C CA . SER A 1 175 ? -0.881 16.174 -7.495 1.00 87.56 175 SER A CA 1
ATOM 1415 C C . SER A 1 175 ? -2.046 15.432 -6.833 1.00 87.56 175 SER A C 1
ATOM 1417 O O . SER A 1 175 ? -2.447 15.812 -5.734 1.00 87.56 175 SER A O 1
ATOM 1419 N N . LEU A 1 176 ? -2.566 14.390 -7.485 1.00 83.62 176 LEU A N 1
ATOM 1420 C CA . LEU A 1 176 ? -3.626 13.518 -7.002 1.00 83.62 176 LEU A CA 1
ATOM 1421 C C . LEU A 1 176 ? -3.086 12.611 -5.878 1.00 83.62 176 LEU A C 1
ATOM 1423 O O . LEU A 1 176 ? -3.568 12.684 -4.747 1.00 83.62 176 LEU A O 1
ATOM 1427 N N . ASP A 1 177 ? -1.990 11.892 -6.139 1.00 86.62 177 ASP A N 1
ATOM 1428 C CA . ASP A 1 177 ? -1.281 11.031 -5.174 1.00 86.62 177 ASP A CA 1
ATOM 1429 C C . ASP A 1 177 ? -0.928 11.757 -3.882 1.00 86.62 177 ASP A C 1
ATOM 1431 O O . ASP A 1 177 ? -1.194 11.273 -2.781 1.00 86.62 177 ASP A O 1
ATOM 1435 N N . ASN A 1 178 ? -0.386 12.970 -4.008 1.00 86.25 178 ASN A N 1
ATOM 1436 C CA . ASN A 1 178 ? -0.041 13.809 -2.865 1.00 86.25 178 ASN A CA 1
ATOM 1437 C C . ASN A 1 178 ? -1.224 14.034 -1.911 1.00 86.25 178 ASN A C 1
ATOM 1439 O O . ASN A 1 178 ? -0.995 14.264 -0.727 1.00 86.25 178 ASN A O 1
ATOM 1443 N N . GLN A 1 179 ? -2.471 13.992 -2.388 1.00 83.00 179 GLN A N 1
ATOM 1444 C CA . GLN A 1 179 ? -3.664 14.289 -1.595 1.00 83.00 179 GLN A CA 1
ATOM 1445 C C . GLN A 1 179 ? -4.343 13.054 -0.983 1.00 83.00 179 GLN A C 1
ATOM 1447 O O . GLN A 1 179 ? -4.952 13.184 0.074 1.00 83.00 179 GLN A O 1
ATOM 1452 N N . SER A 1 180 ? -4.249 11.872 -1.599 1.00 80.38 180 SER A N 1
ATOM 1453 C CA . SER A 1 180 ? -4.660 10.583 -0.993 1.00 80.38 180 SER A CA 1
ATOM 1454 C C . SER A 1 180 ? -3.782 10.179 0.158 1.00 80.38 180 SER A C 1
ATOM 1456 O O . SER A 1 180 ? -4.265 9.665 1.164 1.00 80.38 180 SER A O 1
ATOM 1458 N N . GLU A 1 181 ? -2.478 10.301 -0.083 1.00 88.25 181 GLU A N 1
ATOM 1459 C CA . GLU A 1 181 ? -1.445 9.564 0.624 1.00 88.25 181 GLU A CA 1
ATOM 1460 C C . GLU A 1 181 ? -1.153 10.328 1.906 1.00 88.25 181 GLU A C 1
ATOM 1462 O O . GLU A 1 181 ? -0.133 10.990 2.045 1.00 88.25 181 GLU A O 1
ATOM 1467 N N . ARG A 1 182 ? -2.160 10.364 2.779 1.00 84.12 182 ARG A N 1
ATOM 1468 C CA . ARG A 1 182 ? -2.272 11.238 3.948 1.00 84.12 182 ARG A CA 1
ATOM 1469 C C . ARG A 1 182 ? -2.587 10.465 5.225 1.00 84.12 182 ARG A C 1
ATOM 1471 O O . ARG A 1 182 ? -2.690 11.074 6.284 1.00 84.12 182 ARG A O 1
ATOM 1478 N N . SER A 1 183 ? -2.684 9.135 5.147 1.00 81.88 183 SER A N 1
ATOM 1479 C CA . SER A 1 183 ? -2.663 8.275 6.331 1.00 81.88 183 SER A CA 1
ATOM 1480 C C . SER A 1 183 ? -1.257 8.348 6.953 1.00 81.88 183 SER A C 1
ATOM 1482 O O . SER A 1 183 ? -0.296 7.983 6.264 1.00 81.88 183 SER A O 1
ATOM 1484 N N . PRO A 1 184 ? -1.095 8.850 8.193 1.00 79.25 184 PRO A N 1
ATOM 1485 C CA . PRO A 1 184 ? 0.208 8.983 8.846 1.00 79.25 184 PRO A CA 1
ATOM 1486 C C . PRO A 1 184 ? 0.876 7.622 9.045 1.00 79.25 184 PRO A C 1
ATOM 1488 O O . PRO A 1 184 ? 0.207 6.641 9.359 1.00 79.25 184 PRO A O 1
ATOM 1491 N N . GLY A 1 185 ? 2.191 7.540 8.841 1.00 75.81 185 GLY A N 1
ATOM 1492 C CA . GLY A 1 185 ? 2.967 6.304 9.009 1.00 75.81 185 GLY A CA 1
ATOM 1493 C C . GLY A 1 185 ? 2.754 5.238 7.920 1.00 75.81 185 GLY A C 1
ATOM 1494 O O . GLY A 1 185 ? 3.540 4.293 7.839 1.00 75.81 185 GLY A O 1
ATOM 1495 N N . MET A 1 186 ? 1.746 5.391 7.055 1.00 87.56 186 MET A N 1
ATOM 1496 C CA . MET A 1 186 ? 1.512 4.505 5.913 1.00 87.56 186 MET A CA 1
ATOM 1497 C C . MET A 1 186 ? 2.582 4.720 4.840 1.00 87.56 186 MET A C 1
ATOM 1499 O O . MET A 1 186 ? 2.957 5.858 4.528 1.00 87.56 186 MET A O 1
ATOM 1503 N N . CYS A 1 187 ? 3.064 3.618 4.273 1.00 92.06 187 CYS A N 1
ATOM 1504 C CA . CYS A 1 187 ? 3.975 3.644 3.140 1.00 92.06 187 CYS A CA 1
ATOM 1505 C C . CYS A 1 187 ? 3.184 3.636 1.828 1.00 92.06 187 CYS A C 1
ATOM 1507 O O . CYS A 1 187 ? 2.121 3.023 1.729 1.00 92.06 187 CYS A O 1
ATOM 1509 N N . TYR A 1 188 ? 3.742 4.289 0.814 1.00 96.12 188 TYR A N 1
ATOM 1510 C CA . TYR A 1 188 ? 3.190 4.395 -0.531 1.00 96.12 188 TYR A CA 1
ATOM 1511 C C . TYR A 1 188 ? 4.307 4.152 -1.546 1.00 96.12 188 TYR A C 1
ATOM 1513 O O . TYR A 1 188 ? 5.414 4.678 -1.382 1.00 96.12 188 TYR A O 1
ATOM 1521 N N . ALA A 1 189 ? 4.036 3.381 -2.593 1.00 97.62 189 ALA A N 1
ATOM 1522 C CA . ALA A 1 189 ? 4.983 3.126 -3.674 1.00 97.62 189 ALA A CA 1
ATOM 1523 C C . ALA A 1 189 ? 4.341 3.313 -5.050 1.00 97.62 189 ALA A C 1
ATOM 1525 O O . ALA A 1 189 ? 3.159 3.042 -5.240 1.00 97.62 189 ALA A O 1
ATOM 1526 N N . ILE A 1 190 ? 5.147 3.751 -6.019 1.00 98.12 190 ILE A N 1
ATOM 1527 C CA . ILE A 1 190 ? 4.714 3.930 -7.407 1.00 98.12 190 ILE A CA 1
ATOM 1528 C C . ILE A 1 190 ? 5.673 3.179 -8.323 1.00 98.12 190 ILE A C 1
ATOM 1530 O O . ILE A 1 190 ? 6.880 3.422 -8.277 1.00 98.12 190 ILE A O 1
ATOM 1534 N N . VAL A 1 191 ? 5.139 2.298 -9.170 1.00 98.25 191 VAL A N 1
ATOM 1535 C CA . VAL A 1 191 ? 5.878 1.614 -10.244 1.00 98.25 191 VAL A CA 1
ATOM 1536 C C . VAL A 1 191 ? 5.622 2.340 -11.561 1.00 98.25 191 VAL A C 1
ATOM 1538 O O . VAL A 1 191 ? 4.520 2.287 -12.091 1.00 98.25 191 VAL A O 1
ATOM 1541 N N . GLY A 1 192 ? 6.630 3.020 -12.098 1.00 97.31 192 GLY A N 1
ATOM 1542 C CA . GLY A 1 192 ? 6.546 3.789 -13.339 1.00 97.31 192 GLY A CA 1
ATOM 1543 C C . GLY A 1 192 ? 7.312 3.150 -14.494 1.00 97.31 192 GLY A C 1
ATOM 1544 O O . GLY A 1 192 ? 8.144 2.261 -14.307 1.00 97.31 192 GLY A O 1
ATOM 1545 N N . HIS A 1 193 ? 7.060 3.631 -15.711 1.00 97.25 193 HIS A N 1
ATOM 1546 C CA . HIS A 1 193 ? 7.655 3.116 -16.945 1.00 97.25 193 HIS A CA 1
ATOM 1547 C C . HIS A 1 193 ? 7.530 1.584 -17.070 1.00 97.25 193 HIS A C 1
ATOM 1549 O O . HIS A 1 193 ? 8.500 0.894 -17.393 1.00 97.25 193 HIS A O 1
ATOM 1555 N N . THR A 1 194 ? 6.330 1.049 -16.822 1.00 96.69 194 THR A N 1
ATOM 1556 C CA . THR A 1 194 ? 6.032 -0.399 -16.817 1.00 96.69 194 THR A CA 1
ATOM 1557 C C . THR A 1 194 ? 6.547 -1.138 -18.060 1.00 96.69 194 THR A C 1
ATOM 1559 O O . THR A 1 194 ? 7.014 -2.267 -17.952 1.00 96.69 194 THR A O 1
ATOM 1562 N N . GLN A 1 195 ? 6.580 -0.482 -19.225 1.00 93.62 195 GLN A N 1
ATOM 1563 C CA . GLN A 1 195 ? 7.088 -1.046 -20.485 1.00 93.62 195 GLN A CA 1
ATOM 1564 C C . GLN A 1 195 ? 8.590 -1.410 -20.473 1.00 93.62 195 GLN A C 1
ATOM 1566 O O . GLN A 1 195 ? 9.055 -2.130 -21.359 1.00 93.62 195 GLN A O 1
ATOM 1571 N N . LYS A 1 196 ? 9.381 -0.916 -19.510 1.00 95.19 196 LYS A N 1
ATOM 1572 C CA . LYS A 1 196 ? 10.807 -1.257 -19.382 1.00 95.19 196 LYS A CA 1
ATOM 1573 C C . LYS A 1 196 ? 11.005 -2.705 -18.920 1.00 95.19 196 LYS A C 1
ATOM 1575 O O . LYS A 1 196 ? 10.184 -3.279 -18.203 1.00 95.19 196 LYS A O 1
ATOM 1580 N N . PHE A 1 197 ? 12.163 -3.289 -19.242 1.00 92.31 197 PHE A N 1
ATOM 1581 C CA . PHE A 1 197 ? 12.549 -4.594 -18.691 1.00 92.31 197 PHE A CA 1
ATOM 1582 C C . PHE A 1 197 ? 12.600 -4.546 -17.153 1.00 92.31 197 PHE A C 1
ATOM 1584 O O . PHE A 1 197 ? 11.886 -5.308 -16.502 1.00 92.31 197 PHE A O 1
ATOM 1591 N N . PHE A 1 198 ? 13.312 -3.565 -16.594 1.00 93.31 198 PHE A N 1
ATOM 1592 C CA . PHE A 1 198 ? 13.183 -3.136 -15.201 1.00 93.31 198 PHE A CA 1
ATOM 1593 C C . PHE A 1 198 ? 12.396 -1.815 -15.161 1.00 93.31 198 PHE A C 1
ATOM 1595 O O . PHE A 1 198 ? 12.906 -0.819 -15.681 1.00 93.31 198 PHE A O 1
ATOM 1602 N N . PRO A 1 199 ? 11.162 -1.790 -14.622 1.00 95.50 199 PRO A N 1
ATOM 1603 C CA . PRO A 1 199 ? 10.438 -0.548 -14.353 1.00 95.50 199 PRO A CA 1
ATOM 1604 C C . PRO A 1 199 ? 11.201 0.348 -13.377 1.00 95.50 199 PRO A C 1
ATOM 1606 O O . PRO A 1 199 ? 12.005 -0.136 -12.578 1.00 95.50 199 PRO A O 1
ATOM 1609 N N . ASP A 1 200 ? 10.908 1.644 -13.408 1.00 96.31 200 ASP A N 1
ATOM 1610 C CA . ASP A 1 200 ? 11.405 2.560 -12.383 1.00 96.31 200 ASP A CA 1
ATOM 1611 C C . ASP A 1 200 ? 10.435 2.549 -11.198 1.00 96.31 200 ASP A C 1
ATOM 1613 O O . ASP A 1 200 ? 9.237 2.319 -11.366 1.00 96.31 200 ASP A O 1
ATOM 1617 N N . MET A 1 201 ? 10.915 2.851 -9.995 1.00 96.19 201 MET A N 1
ATOM 1618 C CA . MET A 1 201 ? 10.069 2.847 -8.805 1.00 96.19 201 MET A CA 1
ATOM 1619 C C . MET A 1 201 ? 10.443 3.975 -7.846 1.00 96.19 201 MET A C 1
ATOM 1621 O O . MET A 1 201 ? 11.616 4.325 -7.721 1.00 96.19 201 MET A O 1
ATOM 1625 N N . THR A 1 202 ? 9.446 4.524 -7.154 1.00 96.88 202 THR A N 1
ATOM 1626 C CA . THR A 1 202 ? 9.649 5.383 -5.980 1.00 96.88 202 THR A CA 1
ATOM 1627 C C . THR A 1 202 ? 8.888 4.827 -4.787 1.00 96.88 202 THR A C 1
ATOM 1629 O O . THR A 1 202 ? 7.898 4.111 -4.953 1.00 96.88 202 THR A O 1
ATOM 1632 N N . ALA A 1 203 ? 9.316 5.205 -3.587 1.00 96.44 203 ALA A N 1
ATOM 1633 C CA . ALA A 1 203 ? 8.581 4.957 -2.359 1.00 96.44 203 ALA A CA 1
ATOM 1634 C C . ALA A 1 203 ? 8.648 6.165 -1.426 1.00 96.44 203 ALA A C 1
ATOM 1636 O O . ALA A 1 203 ? 9.629 6.911 -1.400 1.00 96.44 203 ALA A O 1
ATOM 1637 N N . ARG A 1 204 ? 7.597 6.353 -0.632 1.00 95.00 204 ARG A N 1
ATOM 1638 C CA . ARG A 1 204 ? 7.492 7.429 0.351 1.00 95.00 204 ARG A CA 1
ATOM 1639 C C . ARG A 1 204 ? 6.572 7.044 1.499 1.00 95.00 204 ARG A C 1
ATOM 1641 O O . ARG A 1 204 ? 5.729 6.170 1.364 1.00 95.00 204 ARG A O 1
ATOM 1648 N N . MET A 1 205 ? 6.701 7.742 2.615 1.00 90.25 205 MET A N 1
ATOM 1649 C CA . MET A 1 205 ? 5.775 7.663 3.742 1.00 90.25 205 MET A CA 1
ATOM 1650 C C . MET A 1 205 ? 5.234 9.059 4.021 1.00 90.25 205 MET A C 1
ATOM 1652 O O . MET A 1 205 ? 5.999 10.028 4.030 1.00 90.25 205 MET A O 1
ATOM 1656 N N . PHE A 1 206 ? 3.934 9.172 4.274 1.00 84.31 206 PHE A N 1
ATOM 1657 C CA . PHE A 1 206 ? 3.374 10.415 4.792 1.00 84.31 206 PHE A CA 1
ATOM 1658 C C . PHE A 1 206 ? 3.584 10.488 6.302 1.00 84.31 206 PHE A C 1
ATOM 1660 O O . PHE A 1 206 ? 3.187 9.583 7.034 1.00 84.31 206 PHE A O 1
ATOM 1667 N N . VAL A 1 207 ? 4.234 11.552 6.771 1.00 79.25 207 VAL A N 1
ATOM 1668 C CA . VAL A 1 207 ? 4.573 11.702 8.193 1.00 79.25 207 VAL A CA 1
ATOM 1669 C C . VAL A 1 207 ? 3.484 12.483 8.929 1.00 79.25 207 VAL A C 1
ATOM 1671 O O . VAL A 1 207 ? 3.000 12.042 9.970 1.00 79.25 207 VAL A O 1
ATOM 1674 N N . ASN A 1 208 ? 3.141 13.658 8.393 1.00 76.94 208 ASN A N 1
ATOM 1675 C CA . ASN A 1 208 ? 2.077 14.574 8.813 1.00 76.94 208 ASN A CA 1
ATOM 1676 C C . ASN A 1 208 ? 2.029 15.775 7.845 1.00 76.94 208 ASN A C 1
ATOM 1678 O O . ASN A 1 208 ? 2.826 15.862 6.915 1.00 76.94 208 ASN A O 1
ATOM 1682 N N . GLU A 1 209 ? 1.132 16.732 8.085 1.00 78.50 209 GLU A N 1
ATOM 1683 C CA . GLU A 1 209 ? 1.005 17.953 7.270 1.00 78.50 209 GLU A CA 1
ATOM 1684 C C . GLU A 1 209 ? 2.186 18.940 7.408 1.00 78.50 209 GLU A C 1
ATOM 1686 O O . GLU A 1 209 ? 2.396 19.754 6.515 1.00 78.50 209 GLU A O 1
ATOM 1691 N N . GLU A 1 210 ? 2.966 18.888 8.497 1.00 78.44 210 GLU A N 1
ATOM 1692 C CA . GLU A 1 210 ? 4.118 19.786 8.725 1.00 78.44 210 GLU A CA 1
ATOM 1693 C C . GLU A 1 210 ? 5.355 19.355 7.914 1.00 78.44 210 GLU A C 1
ATOM 1695 O O . GLU A 1 210 ? 6.093 20.190 7.393 1.00 78.44 210 GLU A O 1
ATOM 1700 N N . ILE A 1 211 ? 5.588 18.042 7.826 1.00 80.44 211 ILE A N 1
ATOM 1701 C CA . ILE A 1 211 ? 6.745 17.406 7.176 1.00 80.44 211 ILE A CA 1
ATOM 1702 C C . ILE A 1 211 ? 6.395 16.943 5.753 1.00 80.44 211 ILE A C 1
ATOM 1704 O O . ILE A 1 211 ? 7.265 16.882 4.885 1.00 80.44 211 ILE A O 1
ATOM 1708 N N . GLY A 1 212 ? 5.126 16.614 5.504 1.00 81.62 212 GLY A N 1
ATOM 1709 C 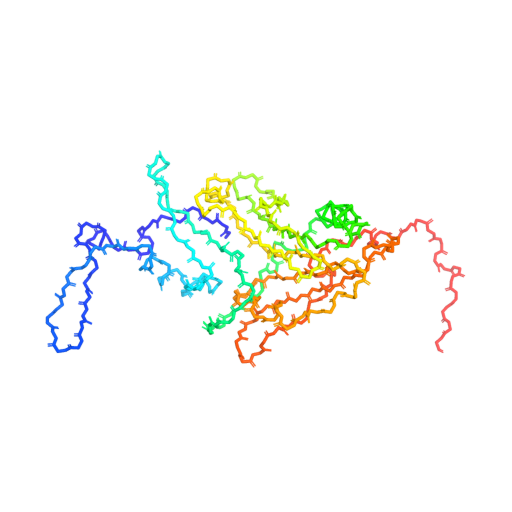CA . GLY A 1 212 ? 4.646 16.040 4.254 1.00 81.62 212 GLY A CA 1
ATOM 1710 C C . GLY A 1 212 ? 5.122 14.602 4.037 1.00 81.62 212 GLY A C 1
ATOM 1711 O O . GLY A 1 212 ? 5.224 13.791 4.967 1.00 81.62 212 GLY A O 1
ATOM 1712 N N . HIS A 1 213 ? 5.403 14.276 2.775 1.00 90.62 213 HIS A N 1
ATOM 1713 C CA . HIS A 1 213 ? 5.959 12.988 2.372 1.00 90.62 213 HIS A CA 1
ATOM 1714 C C . HIS A 1 213 ? 7.475 12.958 2.538 1.00 90.62 213 HIS A C 1
ATOM 1716 O O . HIS A 1 213 ? 8.194 13.749 1.929 1.00 90.62 213 HIS A O 1
ATOM 1722 N N . LYS A 1 214 ? 7.974 11.966 3.274 1.00 90.31 214 LYS A N 1
ATOM 1723 C CA . LYS A 1 214 ? 9.395 11.621 3.294 1.00 90.31 214 LYS A CA 1
ATOM 1724 C C . LYS A 1 214 ? 9.656 10.520 2.267 1.00 90.31 214 LYS A C 1
ATOM 1726 O O . LYS A 1 214 ? 9.009 9.477 2.321 1.00 90.31 214 LYS A O 1
ATOM 1731 N N . SER A 1 215 ? 10.618 10.732 1.368 1.00 92.31 215 SER A N 1
ATOM 1732 C CA . SER A 1 215 ? 11.107 9.673 0.472 1.00 92.31 215 SER A CA 1
A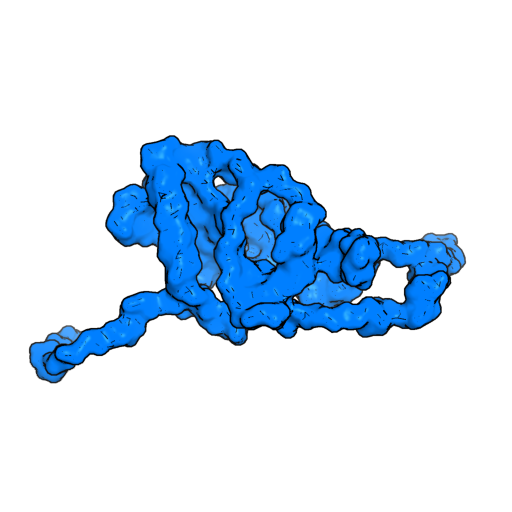TOM 1733 C C . SER A 1 215 ? 11.684 8.507 1.282 1.00 92.31 215 SER A C 1
ATOM 1735 O O . SER A 1 215 ? 12.393 8.731 2.269 1.00 92.31 215 SER A O 1
ATOM 1737 N N . LEU A 1 216 ? 11.384 7.279 0.869 1.00 90.50 216 LEU A N 1
ATOM 1738 C CA . LEU A 1 216 ? 11.950 6.051 1.424 1.00 90.50 216 LEU A CA 1
ATOM 1739 C C . LEU A 1 216 ? 12.981 5.482 0.448 1.00 90.50 216 LEU A C 1
ATOM 1741 O O . LEU A 1 216 ? 12.842 5.624 -0.767 1.00 90.50 216 LEU A O 1
ATOM 1745 N N . ASN A 1 217 ? 14.000 4.802 0.968 1.00 88.69 217 ASN A N 1
ATOM 1746 C CA . ASN A 1 217 ? 14.846 3.968 0.127 1.00 88.69 217 ASN A CA 1
ATOM 1747 C C . ASN A 1 217 ? 14.118 2.644 -0.149 1.00 88.69 217 ASN A C 1
ATOM 1749 O O . ASN A 1 217 ? 13.516 2.061 0.753 1.00 88.69 217 ASN A O 1
ATOM 1753 N N . LEU A 1 218 ? 14.181 2.152 -1.386 1.00 91.69 218 LEU A N 1
ATOM 1754 C CA . LEU A 1 218 ? 13.533 0.898 -1.770 1.00 91.69 218 LEU A CA 1
ATOM 1755 C C . LEU A 1 218 ? 14.110 -0.302 -1.008 1.00 91.69 218 LEU A C 1
ATOM 1757 O O . LEU A 1 218 ? 13.357 -1.213 -0.692 1.00 91.69 218 LEU A O 1
ATOM 1761 N N . THR A 1 219 ? 15.396 -0.272 -0.637 1.00 89.38 219 THR A N 1
ATOM 1762 C CA . THR A 1 219 ? 16.029 -1.324 0.185 1.00 89.38 219 THR A CA 1
ATOM 1763 C C . THR A 1 219 ? 15.555 -1.343 1.637 1.00 89.38 219 THR A C 1
ATOM 1765 O O . THR A 1 219 ? 15.741 -2.346 2.319 1.00 89.38 219 THR A O 1
ATOM 1768 N N . ASP A 1 220 ? 14.961 -0.247 2.118 1.00 88.62 220 ASP A N 1
ATOM 1769 C CA . ASP A 1 220 ? 14.383 -0.166 3.464 1.00 88.62 220 ASP A CA 1
ATOM 1770 C C . ASP A 1 220 ? 12.917 -0.643 3.460 1.00 88.62 220 ASP A C 1
ATOM 1772 O O . ASP A 1 220 ? 12.358 -0.932 4.515 1.00 88.62 220 ASP A O 1
ATOM 1776 N N . LEU A 1 221 ? 12.288 -0.704 2.277 1.00 92.69 221 LEU A N 1
ATOM 1777 C CA . LEU A 1 221 ? 10.885 -1.077 2.084 1.00 92.69 221 LEU A CA 1
ATOM 1778 C C . LEU A 1 221 ? 10.719 -2.512 1.563 1.00 92.69 221 LEU A C 1
ATOM 1780 O O . LEU A 1 221 ? 9.791 -3.199 1.979 1.00 92.69 221 LEU A O 1
ATOM 1784 N N . PHE A 1 222 ? 11.600 -2.972 0.676 1.00 94.56 222 PHE A N 1
ATOM 1785 C CA . PHE A 1 222 ? 11.544 -4.277 0.019 1.00 94.56 222 PHE A CA 1
ATOM 1786 C C . PHE A 1 222 ? 12.887 -4.999 0.080 1.00 94.56 222 PHE A C 1
ATOM 1788 O O . PHE A 1 222 ? 13.952 -4.382 0.058 1.00 94.56 222 PHE A O 1
ATOM 1795 N N . GLU A 1 223 ? 12.830 -6.329 0.117 1.00 94.25 223 GLU A N 1
ATOM 1796 C CA . GLU A 1 223 ? 14.013 -7.171 -0.004 1.00 94.25 223 GLU A CA 1
ATOM 1797 C C . GLU A 1 223 ? 14.673 -6.909 -1.362 1.00 94.25 223 GLU A C 1
ATOM 1799 O O . GLU A 1 223 ? 14.007 -6.850 -2.399 1.00 94.25 223 GLU A O 1
ATOM 1804 N N . THR A 1 224 ? 15.996 -6.753 -1.371 1.00 88.56 224 THR A N 1
ATOM 1805 C CA . THR A 1 224 ? 16.740 -6.633 -2.625 1.00 88.56 224 THR A CA 1
ATOM 1806 C C . THR A 1 224 ? 17.074 -8.027 -3.166 1.00 88.56 224 THR A C 1
ATOM 1808 O O . THR A 1 224 ? 17.688 -8.815 -2.447 1.00 88.56 224 THR A O 1
ATOM 1811 N N . PRO A 1 225 ? 16.758 -8.344 -4.437 1.00 85.94 225 PRO A N 1
ATOM 1812 C CA . PRO A 1 225 ? 17.186 -9.589 -5.079 1.00 85.94 225 PRO A CA 1
ATOM 1813 C C . PRO A 1 225 ? 18.677 -9.559 -5.474 1.00 85.94 225 PRO A C 1
ATOM 1815 O O . PRO A 1 225 ? 19.161 -10.477 -6.128 1.00 85.94 225 PRO A O 1
ATOM 1818 N N . PHE A 1 226 ? 19.397 -8.486 -5.121 1.00 83.94 226 PHE A N 1
ATOM 1819 C CA . PHE A 1 226 ? 20.799 -8.235 -5.464 1.00 83.94 226 PHE A CA 1
ATOM 1820 C C . PHE A 1 226 ? 21.720 -8.215 -4.226 1.00 83.94 226 PHE A C 1
ATOM 1822 O O . PHE A 1 226 ? 22.807 -7.643 -4.276 1.00 83.94 226 PHE A O 1
ATOM 1829 N N . SER A 1 227 ? 21.269 -8.767 -3.094 1.00 76.75 227 SER A N 1
ATOM 1830 C CA . SER A 1 227 ? 22.045 -8.864 -1.845 1.00 76.75 227 SER A CA 1
ATOM 1831 C C . SER A 1 227 ? 23.195 -9.868 -1.932 1.00 76.75 227 SER A C 1
ATOM 1833 O O . SER A 1 227 ? 24.257 -9.640 -1.354 1.00 76.75 227 SER A O 1
ATOM 1835 N N . GLU A 1 228 ? 22.988 -10.978 -2.639 1.00 78.44 228 GLU A N 1
ATOM 1836 C CA . GLU A 1 228 ? 23.979 -12.039 -2.784 1.00 78.44 228 GLU A CA 1
ATOM 1837 C C . GLU A 1 228 ? 24.940 -11.724 -3.933 1.00 78.44 228 GLU A C 1
ATOM 1839 O O . GLU A 1 228 ? 24.553 -11.649 -5.102 1.00 78.44 228 GLU A O 1
ATOM 1844 N N . LEU A 1 229 ? 26.221 -11.552 -3.598 1.00 76.31 229 LEU A N 1
ATOM 1845 C CA . LEU A 1 229 ? 27.275 -11.520 -4.603 1.00 76.31 229 LEU A CA 1
ATOM 1846 C C . LEU A 1 229 ? 27.554 -12.956 -5.076 1.00 76.31 229 LEU A C 1
ATOM 1848 O O . LEU A 1 229 ? 27.878 -13.801 -4.240 1.00 76.31 229 LEU A O 1
ATOM 1852 N N . PRO A 1 230 ? 27.477 -13.247 -6.388 1.00 77.94 230 PRO A N 1
ATOM 1853 C CA . PRO A 1 230 ? 27.909 -14.536 -6.921 1.00 77.94 230 PRO A CA 1
ATOM 1854 C C . PRO A 1 230 ? 29.395 -14.794 -6.627 1.00 77.94 230 PRO A C 1
ATOM 1856 O O . PRO A 1 230 ? 30.188 -13.854 -6.528 1.00 77.94 230 PRO A O 1
ATOM 1859 N N . GLU A 1 231 ? 29.772 -16.073 -6.519 1.00 81.75 231 GLU A N 1
ATOM 1860 C CA . GLU A 1 231 ? 31.137 -16.518 -6.203 1.00 81.75 231 GLU A CA 1
ATOM 1861 C C . GLU A 1 231 ? 32.146 -16.137 -7.303 1.00 81.75 231 GLU A C 1
ATOM 1863 O O . GLU A 1 231 ? 32.488 -16.921 -8.191 1.00 81.75 231 GLU A O 1
ATOM 1868 N N . TYR A 1 232 ? 32.653 -14.909 -7.222 1.00 81.81 232 TYR A N 1
ATOM 1869 C CA . TYR A 1 232 ? 33.728 -14.394 -8.057 1.00 81.81 232 TYR A CA 1
ATOM 1870 C C . TYR A 1 232 ? 34.910 -13.931 -7.211 1.00 81.81 232 TYR A C 1
ATOM 1872 O O . TYR A 1 232 ? 34.770 -13.388 -6.118 1.00 81.81 232 TYR A O 1
ATOM 1880 N N . ASP A 1 233 ? 36.104 -14.107 -7.768 1.00 83.00 233 ASP A N 1
ATOM 1881 C CA . ASP A 1 233 ? 37.352 -13.622 -7.192 1.00 83.00 233 ASP A CA 1
ATOM 1882 C C . ASP A 1 233 ? 37.465 -12.096 -7.353 1.00 83.00 233 ASP A C 1
ATOM 1884 O O . ASP A 1 233 ? 38.006 -11.584 -8.338 1.00 83.00 233 ASP A O 1
ATOM 1888 N N . LEU A 1 234 ? 36.921 -11.372 -6.371 1.00 81.56 234 LEU A N 1
ATOM 1889 C CA . LEU A 1 234 ? 36.902 -9.908 -6.340 1.00 81.56 234 LEU A CA 1
ATOM 1890 C C . LEU A 1 234 ? 38.307 -9.288 -6.228 1.00 81.56 234 LEU A C 1
ATOM 1892 O O . LEU A 1 234 ? 38.465 -8.109 -6.533 1.00 81.56 234 LEU A O 1
ATOM 1896 N N . HIS A 1 235 ? 39.344 -10.054 -5.861 1.00 81.75 235 HIS A N 1
ATOM 1897 C CA . HIS A 1 235 ? 40.724 -9.549 -5.795 1.00 81.75 235 HIS A CA 1
ATOM 1898 C C . HIS A 1 235 ? 41.317 -9.221 -7.175 1.00 81.75 235 HIS A C 1
ATOM 1900 O O . HIS A 1 235 ? 42.340 -8.545 -7.256 1.00 81.75 235 HIS A O 1
ATOM 1906 N N . LYS A 1 236 ? 40.667 -9.655 -8.263 1.00 84.81 236 LYS A N 1
ATOM 1907 C CA . LYS A 1 236 ? 41.003 -9.266 -9.644 1.00 84.81 236 LYS A CA 1
ATOM 1908 C C . LYS A 1 236 ? 40.490 -7.877 -10.037 1.00 84.81 236 LYS A C 1
ATOM 1910 O O . LYS A 1 236 ? 40.800 -7.415 -11.132 1.00 84.81 236 LYS A O 1
ATOM 1915 N N . ILE A 1 237 ? 39.695 -7.227 -9.186 1.00 82.00 237 ILE A N 1
ATOM 1916 C CA . ILE A 1 237 ? 39.124 -5.905 -9.443 1.00 82.00 237 ILE A CA 1
ATOM 1917 C C . ILE A 1 237 ? 40.018 -4.849 -8.785 1.00 82.00 237 ILE A C 1
ATOM 1919 O O . ILE A 1 237 ? 39.967 -4.632 -7.576 1.00 82.00 237 ILE A O 1
ATOM 1923 N N . GLU A 1 238 ? 40.839 -4.177 -9.590 1.00 88.12 238 GLU A N 1
ATOM 1924 C CA . GLU A 1 238 ? 41.602 -3.013 -9.140 1.00 88.12 238 GLU A CA 1
ATOM 1925 C C . GLU A 1 238 ? 40.674 -1.796 -8.995 1.00 88.12 238 GLU A C 1
ATOM 1927 O O . GLU A 1 238 ? 39.974 -1.414 -9.934 1.00 88.12 238 GLU A O 1
ATOM 1932 N N . VAL A 1 239 ? 40.670 -1.174 -7.812 1.00 82.25 239 VAL A N 1
ATOM 1933 C CA . VAL A 1 239 ? 39.891 0.041 -7.535 1.00 82.25 239 VAL A CA 1
ATOM 1934 C C . VAL A 1 239 ? 40.833 1.239 -7.471 1.00 82.25 239 VAL A C 1
ATOM 1936 O O . VAL A 1 239 ? 41.414 1.529 -6.425 1.00 82.25 239 VAL A O 1
ATOM 1939 N N . VAL A 1 240 ? 40.951 1.956 -8.587 1.00 81.75 240 VAL A N 1
ATOM 1940 C CA . VAL A 1 240 ? 41.618 3.263 -8.641 1.00 81.75 240 VAL A CA 1
ATOM 1941 C C . VAL A 1 240 ? 40.616 4.339 -8.203 1.00 81.75 240 VAL A C 1
ATOM 1943 O O . VAL A 1 240 ? 39.507 4.397 -8.734 1.00 81.75 240 VAL A O 1
ATOM 1946 N N . LYS A 1 241 ? 40.991 5.160 -7.215 1.00 60.84 241 LYS A N 1
ATOM 1947 C CA . LYS A 1 241 ? 40.210 6.300 -6.701 1.00 60.84 241 LYS A CA 1
ATOM 1948 C C . LYS A 1 241 ? 40.900 7.620 -7.018 1.00 60.84 241 LYS A C 1
ATOM 1950 O O . LYS A 1 241 ? 42.149 7.627 -6.963 1.00 60.84 241 LYS A O 1
#